Protein AF-A0A229RA03-F1 (afdb_monomer)

Nearest PDB structures (foldseek):
  6z0c-assembly1_A  TM=3.045E-01  e=6.676E-02  Escherichia coli
  6z0c-assembly4_D  TM=3.082E-01  e=1.260E-01  Escherichia coli
  3qwe-assembly1_A-2  TM=3.060E-01  e=5.120E+00  Homo sapiens
  4fzs-assembly1_A  TM=2.535E-01  e=4.606E+00  Homo sapiens

Radius of gyration: 25.17 Å; Cα contacts (8 Å, |Δi|>4): 183; chains: 1; bounding box: 58×36×86 Å

Sequence (215 aa):
MDSVIRHPLTILLISAIVTGLLVPSVTRRWQDHQKALDIKALLLRQLSEHITRVITFCWFRELGQKPDLNADDRAGFDWRYGEWTVMSQVLQAQLEIYFRRSPDVARHWSEYSQMLRDFYDLTWDKDGRDDLLSKLENRFKDNKLWTIEVRTWRGPSQIHIDRRCELQVSWPDFRNAEDAPRFMRTEFWRLKQAMEAPRFPLAQAILKAPIESLR

Mean predicted aligned error: 7.37 Å

Structure (mmCIF, N/CA/C/O backbone):
data_AF-A0A229RA03-F1
#
_entry.id   AF-A0A229RA03-F1
#
loop_
_atom_site.group_PDB
_atom_site.id
_atom_site.type_symbol
_atom_site.label_atom_id
_atom_site.label_alt_id
_atom_site.label_comp_id
_atom_site.label_asym_id
_atom_site.label_entity_id
_atom_site.label_seq_id
_atom_site.pdbx_PDB_ins_code
_atom_site.Cartn_x
_atom_site.Cartn_y
_atom_site.Cartn_z
_atom_site.occupancy
_atom_site.B_iso_or_equiv
_atom_site.auth_seq_id
_atom_site.auth_comp_id
_atom_site.auth_asym_id
_atom_site.auth_atom_id
_atom_site.pdbx_PDB_model_num
ATOM 1 N N . MET A 1 1 ? -33.941 8.718 54.073 1.00 51.94 1 MET A N 1
ATOM 2 C CA . MET A 1 1 ? -33.151 7.804 53.213 1.00 51.94 1 MET A CA 1
ATOM 3 C C . MET A 1 1 ? -31.637 7.972 53.412 1.00 51.94 1 MET A C 1
ATOM 5 O O . MET A 1 1 ? -30.882 7.157 52.899 1.00 51.94 1 MET A O 1
ATOM 9 N N . ASP A 1 2 ? -31.187 8.923 54.244 1.00 58.22 2 ASP A N 1
ATOM 10 C CA . ASP A 1 2 ? -29.758 9.238 54.430 1.00 58.22 2 ASP A CA 1
ATOM 11 C C . ASP A 1 2 ? -28.987 8.283 55.361 1.00 58.22 2 ASP A C 1
ATOM 13 O O . ASP A 1 2 ? -27.756 8.274 55.359 1.00 58.22 2 ASP A O 1
ATOM 17 N N . SER A 1 3 ? -29.676 7.449 56.149 1.00 64.06 3 SER A N 1
ATOM 18 C CA . SER A 1 3 ? -29.031 6.503 57.076 1.00 64.06 3 SER A CA 1
ATOM 19 C C . SER A 1 3 ? -28.482 5.248 56.390 1.00 64.06 3 SER A C 1
ATOM 21 O O . SER A 1 3 ? -27.507 4.669 56.863 1.00 64.06 3 SER A O 1
ATOM 23 N N . VAL A 1 4 ? -29.059 4.846 55.254 1.00 63.56 4 VAL A N 1
ATOM 24 C CA . VAL A 1 4 ? -28.688 3.609 54.540 1.00 63.56 4 VAL A CA 1
ATOM 25 C C . VAL A 1 4 ? -27.374 3.775 53.765 1.00 63.56 4 VAL A C 1
ATOM 27 O O . VAL A 1 4 ? -26.619 2.818 53.618 1.00 63.56 4 VAL A O 1
ATOM 30 N N . ILE A 1 5 ? -27.045 4.995 53.327 1.00 64.38 5 ILE A N 1
ATOM 31 C CA . ILE A 1 5 ? -25.823 5.299 52.556 1.00 64.38 5 ILE A CA 1
ATOM 32 C C . ILE A 1 5 ? -24.595 5.483 53.472 1.00 64.38 5 ILE A C 1
ATOM 34 O O . ILE A 1 5 ? -23.462 5.339 53.027 1.00 64.38 5 ILE A O 1
ATOM 38 N N . ARG A 1 6 ? -24.795 5.747 54.772 1.00 77.31 6 ARG A N 1
ATOM 39 C CA . ARG A 1 6 ? -23.701 5.917 55.750 1.00 77.31 6 ARG A CA 1
ATOM 40 C C . ARG A 1 6 ? -23.192 4.608 56.355 1.00 77.31 6 ARG A C 1
ATOM 42 O O . ARG A 1 6 ? -22.203 4.632 57.084 1.00 77.31 6 ARG A O 1
ATOM 49 N N . HIS A 1 7 ? -23.854 3.481 56.096 1.00 82.25 7 HIS A N 1
ATOM 50 C CA . HIS A 1 7 ? -23.421 2.203 56.649 1.00 82.25 7 HIS A CA 1
ATOM 51 C C . HIS A 1 7 ? -22.132 1.744 55.935 1.00 82.25 7 HIS A C 1
ATOM 53 O O . HIS A 1 7 ? -22.117 1.636 54.710 1.00 82.25 7 HIS A O 1
ATOM 59 N N . PRO A 1 8 ? -21.040 1.420 56.648 1.00 86.31 8 PRO A N 1
ATOM 60 C CA . PRO A 1 8 ? -19.767 1.052 56.013 1.00 86.31 8 PRO A CA 1
ATOM 61 C C . PRO A 1 8 ? -19.883 -0.157 55.064 1.00 86.31 8 PRO A C 1
ATOM 63 O O . PRO A 1 8 ? -19.180 -0.234 54.061 1.00 86.31 8 PRO A O 1
ATOM 66 N N . LEU A 1 9 ? -20.829 -1.063 55.333 1.00 87.62 9 LEU A N 1
ATOM 67 C CA . LEU A 1 9 ? -21.154 -2.208 54.477 1.00 87.62 9 LEU A CA 1
ATOM 68 C C . LEU A 1 9 ? -21.806 -1.817 53.143 1.00 87.62 9 LEU A C 1
ATOM 70 O O . LEU A 1 9 ? -21.499 -2.432 52.125 1.00 87.62 9 LEU A O 1
ATOM 74 N N . THR A 1 10 ? -22.683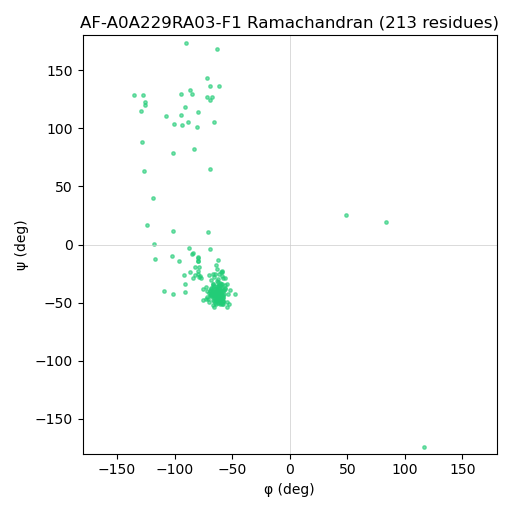 -0.808 53.117 1.00 85.06 10 THR A N 1
ATOM 75 C CA . THR A 1 10 ? -23.335 -0.379 51.869 1.00 85.06 10 THR A CA 1
ATOM 76 C C . THR A 1 10 ? -22.353 0.352 50.964 1.00 85.06 10 THR A C 1
ATOM 78 O O . THR A 1 10 ? -22.360 0.119 49.757 1.00 85.06 10 THR A O 1
ATOM 81 N N . ILE A 1 11 ? -21.439 1.140 51.538 1.00 87.69 11 ILE A N 1
ATOM 82 C CA . ILE A 1 11 ? -20.330 1.756 50.797 1.00 87.69 11 ILE A CA 1
ATOM 83 C C . ILE A 1 11 ? -19.426 0.676 50.193 1.00 87.69 11 ILE A C 1
ATOM 85 O O . ILE A 1 11 ? -19.158 0.718 48.996 1.00 87.69 11 ILE A O 1
ATOM 89 N N . LEU A 1 12 ? -19.018 -0.330 50.976 1.00 90.75 12 LEU A N 1
ATOM 90 C CA . LEU A 1 12 ? -18.202 -1.445 50.479 1.00 90.75 12 LEU A CA 1
ATOM 91 C C . LEU A 1 12 ? -18.883 -2.204 49.336 1.00 90.75 12 LEU A C 1
ATOM 93 O O . LEU A 1 12 ? -18.237 -2.497 48.332 1.00 90.75 12 LEU A O 1
ATOM 97 N N . LEU A 1 13 ? -20.182 -2.488 49.460 1.00 90.75 13 LEU A N 1
ATOM 98 C CA . LEU A 1 13 ? -20.941 -3.195 48.431 1.00 90.75 13 LEU A CA 1
ATOM 99 C C . LEU A 1 13 ? -21.040 -2.375 47.137 1.00 90.75 13 LEU A C 1
ATOM 101 O O . LEU A 1 13 ? -20.806 -2.907 46.053 1.00 90.75 13 LEU A O 1
ATOM 105 N N . ILE A 1 14 ? -21.327 -1.074 47.239 1.00 89.06 14 ILE A N 1
ATOM 106 C CA . ILE A 1 14 ? -21.384 -0.174 46.079 1.00 89.06 14 ILE A CA 1
ATOM 107 C C . ILE A 1 14 ? -20.001 -0.053 45.435 1.00 89.06 14 ILE A C 1
ATOM 109 O O . ILE A 1 14 ? -19.885 -0.196 44.220 1.00 89.06 14 ILE A O 1
ATOM 113 N N . SER A 1 15 ? -18.942 0.144 46.223 1.00 87.19 15 SER A N 1
ATOM 114 C CA . SER A 1 15 ? -17.569 0.194 45.717 1.00 87.19 15 SER A CA 1
ATOM 115 C C . SER A 1 15 ? -17.162 -1.116 45.044 1.00 87.19 15 SER A C 1
ATOM 117 O O . SER A 1 15 ? -16.543 -1.073 43.985 1.00 87.19 15 SER A O 1
ATOM 119 N N . ALA A 1 16 ? -17.542 -2.272 45.590 1.00 91.06 16 ALA A N 1
ATOM 120 C CA . ALA A 1 16 ? -17.283 -3.573 44.981 1.00 91.06 16 ALA A CA 1
ATOM 121 C C . ALA A 1 16 ? -18.026 -3.753 43.648 1.00 91.06 16 ALA A C 1
ATOM 123 O O . ALA A 1 16 ? -17.425 -4.221 42.685 1.00 91.06 16 ALA A O 1
ATOM 124 N N . ILE A 1 17 ? -19.293 -3.331 43.551 1.00 90.50 17 ILE A N 1
ATOM 125 C CA . ILE A 1 17 ? -20.071 -3.390 42.301 1.00 90.50 17 ILE A CA 1
ATOM 126 C C . ILE A 1 17 ? -19.490 -2.435 41.253 1.00 90.50 17 ILE A C 1
ATOM 128 O O . ILE A 1 17 ? -19.260 -2.833 40.111 1.00 90.50 17 ILE A O 1
ATOM 132 N N . VAL A 1 18 ? -19.207 -1.187 41.639 1.00 88.88 18 VAL A N 1
ATOM 133 C CA . VAL A 1 18 ? -18.619 -0.188 40.737 1.00 88.88 18 VAL A CA 1
ATOM 134 C C . VAL A 1 18 ? -17.255 -0.664 40.257 1.00 88.88 18 VAL A C 1
ATOM 136 O O . VAL A 1 18 ? -17.009 -0.667 39.060 1.00 88.88 18 VAL A O 1
ATOM 139 N N . THR A 1 19 ? -16.389 -1.138 41.149 1.00 90.75 19 THR A N 1
ATOM 140 C CA . THR A 1 19 ? -15.052 -1.620 40.776 1.00 90.75 19 THR A CA 1
ATOM 141 C C . THR A 1 19 ? -15.148 -2.888 39.925 1.00 90.75 19 THR A C 1
ATOM 143 O O . THR A 1 19 ? -14.494 -2.980 38.890 1.00 90.75 19 THR A O 1
ATOM 146 N N . GLY A 1 20 ? -16.019 -3.828 40.302 1.00 90.06 20 GLY A N 1
ATOM 147 C CA . GLY A 1 20 ? -16.228 -5.096 39.606 1.00 90.06 20 GLY A CA 1
ATOM 148 C C . GLY A 1 20 ? -16.799 -4.956 38.194 1.00 90.06 20 GLY A C 1
ATOM 149 O O . GLY A 1 20 ? -16.546 -5.821 37.364 1.00 90.06 20 GLY A O 1
ATOM 150 N N . LEU A 1 21 ? -17.520 -3.873 37.886 1.00 89.56 21 LEU A N 1
ATOM 151 C CA . LEU A 1 21 ? -18.062 -3.617 36.543 1.00 89.56 21 LEU A CA 1
ATOM 152 C C . LEU A 1 21 ? -17.239 -2.593 35.753 1.00 89.56 21 LEU A C 1
ATOM 154 O O . LEU A 1 21 ? -16.967 -2.787 34.565 1.00 89.56 21 LEU A O 1
ATOM 158 N N . LEU A 1 22 ? -16.813 -1.508 36.404 1.00 91.00 22 LEU A N 1
ATOM 159 C CA . LEU A 1 22 ? -16.102 -0.411 35.756 1.00 91.00 22 LEU A CA 1
ATOM 160 C C . LEU A 1 22 ? -14.689 -0.835 35.354 1.00 91.00 22 LEU A C 1
ATOM 162 O O . LEU A 1 22 ? -14.315 -0.622 34.200 1.00 91.00 22 LEU A O 1
ATOM 166 N N . VAL A 1 23 ? -13.935 -1.487 36.250 1.00 90.81 23 VAL A N 1
ATOM 167 C CA . VAL A 1 23 ? -12.544 -1.877 35.968 1.00 90.81 23 VAL A CA 1
ATOM 168 C C . VAL A 1 23 ? -12.471 -2.818 34.763 1.00 90.81 23 VAL A C 1
ATOM 170 O O . VAL A 1 23 ? -11.781 -2.458 33.810 1.00 90.81 23 VAL A O 1
ATOM 173 N N . PRO A 1 24 ? -13.233 -3.930 34.680 1.00 90.00 24 PRO A N 1
ATOM 174 C CA . PRO A 1 24 ? -13.173 -4.791 33.499 1.00 90.00 24 PRO A CA 1
ATOM 175 C C . PRO A 1 24 ? -13.563 -4.074 32.206 1.00 90.00 24 PRO A C 1
ATOM 177 O O . PRO A 1 24 ? -12.975 -4.344 31.162 1.00 90.00 24 PRO A O 1
ATOM 180 N N . SER A 1 25 ? -14.525 -3.145 32.252 1.00 89.25 25 SER A N 1
ATOM 181 C CA . SER A 1 25 ? -14.948 -2.403 31.060 1.00 89.25 25 SER A CA 1
ATOM 182 C C . SER A 1 25 ? -13.862 -1.455 30.536 1.00 89.25 25 SER A C 1
ATOM 184 O O . SER A 1 25 ? -13.634 -1.385 29.326 1.00 89.25 25 SER A O 1
ATOM 186 N N . VAL A 1 26 ? -13.157 -0.763 31.437 1.00 90.88 26 VAL A N 1
ATOM 187 C CA . VAL A 1 26 ? -12.057 0.147 31.092 1.00 90.88 26 VAL A CA 1
ATOM 188 C C . VAL A 1 26 ? -10.843 -0.652 30.631 1.00 90.88 26 VAL A C 1
ATOM 190 O O . VAL A 1 26 ? -10.270 -0.341 29.588 1.00 90.88 26 VAL A O 1
ATOM 193 N N . THR A 1 27 ? -10.496 -1.722 31.350 1.00 91.56 27 THR A N 1
ATOM 194 C CA . THR A 1 27 ? -9.369 -2.592 31.003 1.00 91.56 27 THR A CA 1
ATOM 195 C C . THR A 1 27 ? -9.563 -3.250 29.639 1.00 91.56 27 THR A C 1
ATOM 197 O O . THR A 1 27 ? -8.636 -3.215 28.837 1.00 91.56 27 THR A O 1
ATOM 200 N N . ARG A 1 28 ? -10.759 -3.774 29.324 1.00 90.25 28 ARG A N 1
ATOM 201 C CA . ARG A 1 28 ? -11.048 -4.361 28.000 1.00 90.25 28 ARG A CA 1
ATOM 202 C C . ARG A 1 28 ? -10.878 -3.341 26.878 1.00 90.25 28 ARG A C 1
ATOM 204 O O . ARG A 1 28 ? -10.125 -3.588 25.948 1.00 90.25 28 ARG A O 1
ATOM 211 N N . ARG A 1 29 ? -11.473 -2.148 27.011 1.00 89.31 29 ARG A N 1
ATOM 212 C CA . ARG A 1 29 ? -11.334 -1.079 26.002 1.00 89.31 29 ARG A CA 1
ATOM 213 C C . ARG A 1 29 ? -9.881 -0.673 25.773 1.00 89.31 29 ARG A C 1
ATOM 215 O O . ARG A 1 29 ? -9.496 -0.400 24.640 1.00 89.31 29 ARG A O 1
ATOM 222 N N . TRP A 1 30 ? -9.092 -0.608 26.842 1.00 91.88 30 TRP A N 1
ATOM 223 C CA . TRP A 1 30 ? -7.671 -0.295 26.746 1.00 91.88 30 TRP A CA 1
ATOM 224 C C . TRP A 1 30 ? -6.889 -1.413 26.040 1.00 91.88 30 TRP A C 1
ATOM 226 O O . TRP A 1 30 ? -6.112 -1.127 25.132 1.00 91.88 30 TRP A O 1
ATOM 236 N N . GLN A 1 31 ? -7.150 -2.677 26.386 1.00 92.25 31 GLN A N 1
ATOM 237 C CA . GLN A 1 31 ? -6.544 -3.841 25.729 1.00 92.25 31 GLN A CA 1
ATOM 238 C C . GLN A 1 31 ? -6.899 -3.910 24.237 1.00 92.25 31 GLN A C 1
ATOM 240 O O . GLN A 1 31 ? -6.014 -4.109 23.405 1.00 92.25 31 GLN A O 1
ATOM 245 N N . ASP A 1 32 ? -8.165 -3.682 23.884 1.00 93.19 32 ASP A N 1
ATOM 246 C CA . ASP A 1 32 ? -8.625 -3.661 22.492 1.00 93.19 32 ASP A CA 1
ATOM 247 C C . ASP A 1 32 ? -7.968 -2.519 21.712 1.00 93.19 32 ASP A C 1
ATOM 249 O O . ASP A 1 32 ? -7.555 -2.693 20.565 1.00 93.19 32 ASP A O 1
ATOM 253 N N . HIS A 1 33 ? -7.817 -1.347 22.337 1.00 92.06 33 HIS A N 1
ATOM 254 C CA . HIS A 1 33 ? -7.124 -0.220 21.724 1.00 92.06 33 HIS A CA 1
ATOM 255 C C . HIS A 1 33 ? -5.651 -0.536 21.446 1.00 92.06 33 HIS A C 1
ATOM 257 O O . HIS A 1 33 ? -5.185 -0.297 20.332 1.00 92.06 33 HIS A O 1
ATOM 263 N N . GLN A 1 34 ? -4.939 -1.118 22.416 1.00 94.75 34 GLN A N 1
ATOM 264 C CA . GLN A 1 34 ? -3.540 -1.506 22.242 1.00 94.75 34 GLN A CA 1
ATOM 265 C C . GLN A 1 34 ? -3.389 -2.539 21.122 1.00 94.75 34 GLN A C 1
ATOM 267 O O . GLN A 1 34 ? -2.598 -2.345 20.204 1.00 94.75 34 GLN A O 1
ATOM 272 N N . LYS A 1 35 ? -4.229 -3.580 21.122 1.00 95.81 35 LYS A N 1
ATOM 273 C CA . LYS A 1 35 ? -4.215 -4.609 20.077 1.00 95.81 35 LYS A CA 1
ATOM 274 C C . LYS A 1 35 ? -4.519 -4.032 18.692 1.00 95.81 35 LYS A C 1
ATOM 276 O O . LYS A 1 35 ? -3.929 -4.463 17.703 1.00 95.81 35 LYS A O 1
ATOM 281 N N . ALA A 1 36 ? -5.403 -3.037 18.601 1.00 94.44 36 ALA A N 1
ATOM 282 C CA . ALA A 1 36 ? -5.663 -2.337 17.347 1.00 94.44 36 ALA A CA 1
ATOM 283 C C . ALA A 1 36 ? -4.425 -1.571 16.852 1.00 94.44 36 ALA A C 1
ATOM 285 O O . ALA A 1 36 ? -4.120 -1.599 15.660 1.00 94.44 36 ALA A O 1
ATOM 286 N N . LEU A 1 37 ? -3.707 -0.887 17.747 1.00 95.81 37 LEU A N 1
ATOM 287 C CA . LEU A 1 37 ? -2.468 -0.190 17.396 1.00 95.81 37 LEU A CA 1
ATOM 288 C C . LEU A 1 37 ? -1.380 -1.168 16.944 1.00 95.81 37 LEU A C 1
ATOM 290 O O . LEU A 1 37 ? -0.736 -0.911 15.928 1.00 95.81 37 LEU A O 1
ATOM 294 N N . ASP A 1 38 ? -1.236 -2.303 17.626 1.00 97.06 38 ASP A N 1
ATOM 295 C CA . ASP A 1 38 ? -0.246 -3.327 17.284 1.00 97.06 38 ASP A CA 1
ATOM 296 C C . ASP A 1 38 ? -0.508 -3.919 15.888 1.00 97.06 38 ASP A C 1
ATOM 298 O O . ASP A 1 38 ? 0.413 -4.034 15.077 1.00 97.06 38 ASP A O 1
ATOM 302 N N . ILE A 1 39 ? -1.772 -4.219 15.556 1.00 97.12 39 ILE A N 1
ATOM 303 C CA . ILE A 1 39 ? -2.156 -4.690 14.214 1.00 97.12 39 ILE A CA 1
ATOM 304 C C . ILE A 1 39 ? -1.854 -3.619 13.159 1.00 97.12 39 ILE A C 1
ATOM 306 O O . ILE A 1 39 ? -1.279 -3.931 12.118 1.00 97.12 39 ILE A O 1
ATOM 310 N N . LYS A 1 40 ? -2.187 -2.346 13.412 1.00 97.38 40 LYS A N 1
ATOM 311 C CA . LYS A 1 40 ? -1.877 -1.254 12.472 1.00 97.38 40 LYS A CA 1
ATOM 312 C C . LYS A 1 40 ? -0.377 -1.104 12.252 1.00 97.38 40 LYS A C 1
ATOM 314 O O . LYS A 1 40 ? 0.052 -0.980 11.110 1.00 97.38 40 LYS A O 1
ATOM 319 N N . ALA A 1 41 ? 0.416 -1.134 13.320 1.00 98.00 41 ALA A N 1
ATOM 320 C CA . ALA A 1 41 ? 1.869 -1.055 13.234 1.00 98.00 41 ALA A CA 1
ATOM 321 C C . ALA A 1 41 ? 2.445 -2.231 12.431 1.00 98.00 41 ALA A C 1
ATOM 323 O O . ALA A 1 41 ? 3.302 -2.028 11.570 1.00 98.00 41 ALA A O 1
ATOM 324 N N . LEU A 1 42 ? 1.928 -3.445 12.652 1.00 97.56 42 LEU A N 1
ATOM 325 C CA . LEU A 1 42 ? 2.307 -4.631 11.889 1.00 97.56 42 LEU A CA 1
ATOM 326 C C . LEU A 1 42 ? 1.999 -4.472 10.394 1.00 97.56 42 LEU A C 1
ATOM 328 O O . LEU A 1 42 ? 2.893 -4.694 9.576 1.00 97.56 42 LEU A O 1
ATOM 332 N N . LEU A 1 43 ? 0.782 -4.046 10.045 1.00 97.88 43 LEU A N 1
ATOM 333 C CA . LEU A 1 43 ? 0.363 -3.840 8.655 1.00 97.88 43 LEU A CA 1
ATOM 334 C C . LEU A 1 43 ? 1.183 -2.742 7.971 1.00 97.88 43 LEU A C 1
ATOM 336 O O . LEU A 1 43 ? 1.599 -2.909 6.830 1.00 97.88 43 LEU A O 1
ATOM 340 N N . LEU A 1 44 ? 1.469 -1.636 8.664 1.00 97.94 44 LEU A N 1
ATOM 341 C CA . LEU A 1 44 ? 2.308 -0.555 8.134 1.00 97.94 44 LEU A CA 1
ATOM 342 C C . LEU A 1 44 ? 3.754 -1.000 7.902 1.00 97.94 44 LEU A C 1
ATOM 344 O O . LEU A 1 44 ? 4.372 -0.598 6.911 1.00 97.94 44 LEU A O 1
ATOM 348 N N . ARG A 1 45 ? 4.291 -1.832 8.801 1.00 97.75 45 ARG A N 1
ATOM 349 C CA . ARG A 1 45 ? 5.622 -2.424 8.652 1.00 97.75 45 ARG A CA 1
ATOM 350 C C . ARG A 1 45 ? 5.672 -3.335 7.431 1.00 97.75 45 ARG A C 1
ATOM 352 O O . ARG A 1 45 ? 6.538 -3.138 6.586 1.00 97.75 45 ARG A O 1
ATOM 359 N N . GLN A 1 46 ? 4.725 -4.266 7.317 1.00 96.81 46 GLN A N 1
ATOM 360 C CA . GLN A 1 46 ? 4.616 -5.170 6.169 1.00 96.81 46 GLN A CA 1
ATOM 361 C C . GLN A 1 46 ? 4.459 -4.386 4.869 1.00 96.81 46 GLN A C 1
ATOM 363 O O . GLN A 1 46 ? 5.220 -4.595 3.933 1.00 96.81 46 GLN A O 1
ATOM 368 N N . LEU A 1 47 ? 3.545 -3.415 4.831 1.00 97.00 47 LEU A N 1
ATOM 369 C CA . LEU A 1 47 ? 3.343 -2.538 3.681 1.00 97.00 47 LEU A CA 1
ATOM 370 C C . LEU A 1 47 ? 4.656 -1.875 3.240 1.00 97.00 47 LEU A C 1
ATOM 372 O O . LEU A 1 47 ? 5.037 -1.956 2.073 1.00 97.00 47 LEU A O 1
ATOM 376 N N . SER A 1 48 ? 5.366 -1.250 4.181 1.00 95.50 48 SER A N 1
ATOM 377 C CA . SER A 1 48 ? 6.633 -0.566 3.902 1.00 95.50 48 SER A CA 1
ATOM 378 C C . SER A 1 48 ? 7.707 -1.530 3.403 1.00 95.50 48 SER A C 1
ATOM 380 O O . SER A 1 48 ? 8.426 -1.208 2.457 1.00 95.50 48 SER A O 1
ATOM 382 N N . GLU A 1 49 ? 7.799 -2.714 4.005 1.00 94.62 49 GLU A N 1
ATOM 383 C CA . GLU A 1 49 ? 8.734 -3.765 3.608 1.00 94.62 49 GLU A CA 1
ATOM 384 C C . GLU A 1 49 ? 8.434 -4.277 2.194 1.00 94.62 49 GLU A C 1
ATOM 386 O O . GLU A 1 49 ? 9.336 -4.327 1.360 1.00 94.62 49 GLU A O 1
ATOM 391 N N . HIS A 1 50 ? 7.170 -4.576 1.878 1.00 93.81 50 HIS A N 1
ATOM 392 C CA . HIS A 1 50 ? 6.761 -5.075 0.563 1.00 93.81 50 HIS A CA 1
ATOM 393 C C . HIS A 1 50 ? 7.015 -4.066 -0.554 1.00 93.81 50 HIS A C 1
ATOM 395 O O . HIS A 1 50 ? 7.524 -4.448 -1.608 1.00 93.81 50 HIS A O 1
ATOM 401 N N . ILE A 1 51 ? 6.696 -2.790 -0.326 1.00 94.62 51 ILE A N 1
ATOM 402 C CA . ILE A 1 51 ? 6.933 -1.719 -1.303 1.00 94.62 51 ILE A CA 1
ATOM 403 C C . ILE A 1 51 ? 8.433 -1.517 -1.509 1.00 94.62 51 ILE A C 1
ATOM 405 O O . ILE A 1 51 ? 8.909 -1.500 -2.642 1.00 94.62 51 ILE A O 1
ATOM 409 N N . THR A 1 52 ? 9.192 -1.400 -0.417 1.00 92.62 52 THR A N 1
ATOM 410 C CA . THR A 1 52 ? 10.641 -1.178 -0.498 1.00 92.62 52 THR A CA 1
ATOM 411 C C . THR A 1 52 ? 11.310 -2.339 -1.219 1.00 92.62 52 THR A C 1
ATOM 413 O O . THR A 1 52 ? 12.104 -2.114 -2.122 1.00 92.62 52 THR A O 1
ATOM 416 N N . ARG A 1 53 ? 10.942 -3.581 -0.890 1.00 90.81 53 ARG A N 1
ATOM 417 C CA . ARG A 1 53 ? 11.526 -4.782 -1.488 1.00 90.81 53 ARG A CA 1
ATOM 418 C C . ARG A 1 53 ? 11.358 -4.810 -3.009 1.00 90.81 53 ARG A C 1
ATOM 420 O O . ARG A 1 53 ? 12.357 -4.963 -3.707 1.00 90.81 53 ARG A O 1
ATOM 427 N N . VAL A 1 54 ? 10.142 -4.613 -3.531 1.00 91.75 54 VAL A N 1
ATOM 428 C CA . VAL A 1 54 ? 9.912 -4.648 -4.989 1.00 91.75 54 VAL A CA 1
ATOM 429 C C . VAL A 1 54 ? 10.584 -3.479 -5.709 1.00 91.75 54 VAL A C 1
ATOM 431 O O . VAL A 1 54 ? 11.238 -3.682 -6.730 1.00 91.75 54 VAL A O 1
ATOM 434 N N . ILE A 1 55 ? 10.522 -2.271 -5.144 1.00 90.06 55 ILE A N 1
ATOM 435 C CA . ILE A 1 55 ? 11.147 -1.086 -5.743 1.00 90.06 55 ILE A CA 1
ATOM 436 C C . ILE A 1 55 ? 12.671 -1.213 -5.750 1.00 90.06 55 ILE A C 1
ATOM 438 O O . ILE A 1 55 ? 13.316 -0.887 -6.744 1.00 90.06 55 ILE A O 1
ATOM 442 N N . THR A 1 56 ? 13.261 -1.717 -4.667 1.00 86.88 56 THR A N 1
ATOM 443 C CA . THR A 1 56 ? 14.698 -1.979 -4.581 1.00 86.88 56 THR A CA 1
ATOM 444 C C . THR A 1 56 ? 15.136 -3.043 -5.587 1.00 86.88 56 THR A C 1
ATOM 446 O O . THR A 1 56 ? 16.213 -2.906 -6.162 1.00 86.88 56 THR A O 1
ATOM 449 N N . PHE A 1 57 ? 14.315 -4.061 -5.869 1.00 85.50 57 PHE A N 1
ATOM 450 C CA . PHE A 1 57 ? 14.617 -5.027 -6.933 1.00 85.50 57 PHE A CA 1
ATOM 451 C C . PHE A 1 57 ? 14.642 -4.381 -8.318 1.00 85.50 57 PHE A C 1
ATOM 453 O O . PHE A 1 57 ? 15.622 -4.558 -9.042 1.00 85.50 57 PHE A O 1
ATOM 460 N N . CYS A 1 58 ? 13.632 -3.571 -8.638 1.00 84.88 58 CYS A N 1
ATOM 461 C CA . CYS A 1 58 ? 13.578 -2.803 -9.885 1.00 84.88 58 CYS A CA 1
ATOM 462 C C . CYS A 1 58 ? 14.810 -1.886 -10.016 1.00 84.88 58 CYS A C 1
ATOM 464 O O . CYS A 1 58 ? 15.473 -1.837 -11.048 1.00 84.88 58 CYS A O 1
ATOM 466 N N . TRP A 1 59 ? 15.182 -1.221 -8.919 1.00 82.75 59 TRP A N 1
ATOM 467 C CA . TRP A 1 59 ? 16.347 -0.339 -8.843 1.00 82.75 59 TRP A CA 1
ATOM 468 C C . TRP A 1 59 ? 17.674 -1.054 -9.081 1.00 82.75 59 TRP A C 1
ATOM 470 O O . TRP A 1 59 ? 18.481 -0.602 -9.892 1.00 82.75 59 TRP A O 1
ATOM 480 N N . PHE A 1 60 ? 17.919 -2.171 -8.390 1.00 80.12 60 PHE A N 1
ATOM 481 C CA . PHE A 1 60 ? 19.151 -2.935 -8.575 1.00 80.12 60 PHE A CA 1
ATOM 482 C C . PHE A 1 60 ? 19.275 -3.491 -9.989 1.00 80.12 60 PHE A C 1
ATOM 484 O O . PHE A 1 60 ? 20.392 -3.597 -10.491 1.00 80.12 60 PHE A O 1
ATOM 491 N N . ARG A 1 61 ? 18.162 -3.822 -10.649 1.00 77.31 61 ARG A N 1
ATOM 492 C CA . ARG A 1 61 ? 18.196 -4.291 -12.032 1.00 77.31 61 ARG A CA 1
ATOM 493 C C . ARG A 1 61 ? 18.649 -3.199 -12.996 1.00 77.31 61 ARG A C 1
ATOM 495 O O . ARG A 1 61 ? 19.572 -3.439 -13.776 1.00 77.31 61 ARG A O 1
ATOM 502 N N . GLU A 1 62 ? 18.010 -2.035 -12.925 1.00 75.69 62 GLU A N 1
ATOM 503 C CA . GLU A 1 62 ? 18.245 -0.920 -13.850 1.00 75.69 62 GLU A CA 1
ATOM 504 C C . GLU A 1 62 ? 19.615 -0.267 -13.634 1.00 75.69 62 GLU A C 1
ATOM 506 O O . GLU A 1 62 ? 20.347 0.010 -14.585 1.00 75.69 62 GLU A O 1
ATOM 511 N N . LEU A 1 63 ? 20.020 -0.081 -12.374 1.00 68.75 63 LEU A N 1
ATOM 512 C CA . LEU A 1 63 ? 21.276 0.597 -12.037 1.00 68.75 63 LEU A CA 1
ATOM 513 C C . LEU A 1 63 ? 22.446 -0.344 -11.771 1.00 68.75 63 LEU A C 1
ATOM 515 O O . LEU A 1 63 ? 23.589 0.104 -11.776 1.00 68.75 63 LEU A O 1
ATOM 519 N N . GLY A 1 64 ? 22.197 -1.638 -11.575 1.00 64.06 64 GLY A N 1
ATOM 520 C CA . GLY A 1 64 ?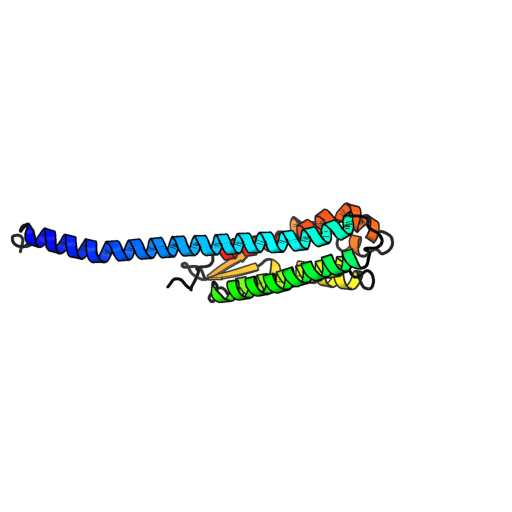 23.248 -2.635 -11.367 1.00 64.06 64 GLY A CA 1
ATOM 521 C C . GLY A 1 64 ? 24.092 -2.921 -12.608 1.00 64.06 64 GLY A C 1
ATOM 522 O O . GLY A 1 64 ? 25.039 -3.694 -12.510 1.00 64.06 64 GLY A O 1
ATOM 523 N N . GLN A 1 65 ? 23.758 -2.327 -13.763 1.00 62.12 65 GLN A N 1
ATOM 524 C CA . GLN A 1 65 ? 24.526 -2.3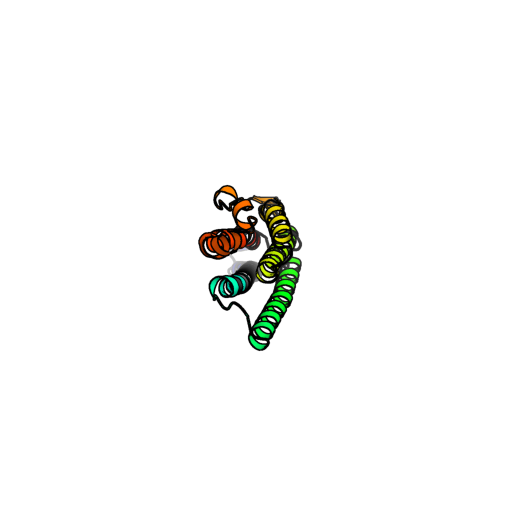79 -15.015 1.00 62.12 65 GLN A CA 1
ATOM 525 C C . GLN A 1 65 ? 24.967 -3.787 -15.445 1.00 62.12 65 GLN A C 1
ATOM 527 O O . GLN A 1 65 ? 25.938 -3.920 -16.180 1.00 62.12 65 GLN A O 1
ATOM 532 N N . LYS A 1 66 ? 24.263 -4.848 -15.032 1.00 63.22 66 LYS A N 1
ATOM 533 C CA . LYS A 1 66 ? 24.471 -6.192 -15.579 1.00 63.22 66 LYS A CA 1
ATOM 534 C C . LYS A 1 66 ? 23.712 -6.271 -16.908 1.00 63.22 66 LYS A C 1
ATOM 536 O O . LYS A 1 66 ? 22.483 -6.382 -16.866 1.00 63.22 66 LYS A O 1
ATOM 541 N N . PRO A 1 67 ? 24.377 -6.157 -18.077 1.00 56.69 67 PRO A N 1
ATOM 542 C CA . PRO A 1 67 ? 23.686 -6.144 -19.367 1.00 56.69 67 PRO A CA 1
ATOM 543 C C . PRO A 1 67 ? 22.875 -7.428 -19.567 1.00 56.69 67 PRO A C 1
ATOM 545 O O . PRO A 1 67 ? 21.713 -7.346 -19.966 1.00 56.69 67 PRO A O 1
ATOM 548 N N . ASP A 1 68 ? 23.420 -8.559 -19.111 1.00 67.19 68 ASP A N 1
ATOM 549 C CA . ASP A 1 68 ? 22.768 -9.860 -19.106 1.00 67.19 68 ASP A CA 1
ATOM 550 C C . ASP A 1 68 ? 22.861 -10.492 -17.718 1.00 67.19 68 ASP A C 1
ATOM 552 O O . ASP A 1 68 ? 23.941 -10.807 -17.217 1.00 67.19 68 ASP A O 1
ATOM 556 N N . LEU A 1 69 ? 21.706 -10.662 -17.074 1.00 69.00 69 LEU A N 1
ATOM 557 C CA . LEU A 1 69 ? 21.602 -11.563 -15.935 1.00 69.00 69 LEU A CA 1
ATOM 558 C C . LEU A 1 69 ? 21.788 -12.986 -16.461 1.00 69.00 69 LEU A C 1
ATOM 560 O O . LEU A 1 69 ? 21.078 -13.389 -17.393 1.00 69.00 69 LEU A O 1
ATOM 564 N N . ASN A 1 70 ? 22.721 -13.731 -15.866 1.00 80.69 70 ASN A N 1
ATOM 565 C CA . ASN A 1 70 ? 22.837 -15.162 -16.126 1.00 80.69 70 ASN A CA 1
ATOM 566 C C . ASN A 1 70 ? 21.554 -15.886 -15.663 1.00 80.69 70 ASN A C 1
ATOM 568 O O . ASN A 1 70 ? 20.692 -15.305 -14.997 1.00 80.69 70 ASN A O 1
ATOM 572 N N . ALA A 1 71 ? 21.399 -17.152 -16.053 1.00 81.56 71 ALA A N 1
ATOM 573 C CA . ALA A 1 71 ? 20.200 -17.925 -15.725 1.00 81.56 71 ALA A CA 1
ATOM 574 C C . ALA A 1 71 ? 19.937 -17.987 -14.207 1.00 81.56 71 ALA A C 1
ATOM 576 O O . ALA A 1 71 ? 18.789 -17.868 -13.784 1.00 81.56 71 ALA A O 1
ATOM 577 N N . ASP A 1 72 ? 20.995 -18.084 -13.399 1.00 84.25 72 ASP A N 1
ATOM 578 C CA . ASP A 1 72 ? 20.902 -18.159 -11.937 1.00 84.25 72 ASP A CA 1
ATOM 579 C C . ASP A 1 72 ? 20.422 -16.843 -11.310 1.00 84.25 72 ASP A C 1
ATOM 581 O O . ASP A 1 72 ? 19.547 -16.846 -10.443 1.00 84.25 72 ASP A O 1
ATOM 585 N N . ASP A 1 73 ? 20.946 -15.704 -11.774 1.00 80.81 73 ASP A N 1
ATOM 586 C CA . ASP A 1 73 ? 20.505 -14.379 -11.350 1.00 80.81 73 ASP A CA 1
ATOM 587 C C . ASP A 1 73 ? 19.012 -14.210 -11.679 1.00 80.81 73 ASP A C 1
ATOM 589 O O . ASP A 1 73 ? 18.238 -13.811 -10.809 1.00 80.81 73 ASP A O 1
ATOM 593 N N . ARG A 1 74 ? 18.586 -14.570 -12.903 1.00 78.25 74 ARG A N 1
ATOM 594 C CA . ARG A 1 74 ? 17.169 -14.512 -13.316 1.00 78.25 74 ARG A CA 1
ATOM 595 C C . ARG A 1 74 ? 16.284 -15.377 -12.424 1.00 78.25 74 ARG A C 1
ATOM 597 O O . ARG A 1 74 ? 15.331 -14.855 -11.857 1.00 78.25 74 ARG A O 1
ATOM 604 N N . ALA A 1 75 ? 16.645 -16.643 -12.215 1.00 85.25 75 ALA A N 1
ATOM 605 C CA . ALA A 1 75 ? 15.900 -17.543 -11.335 1.00 85.25 75 ALA A CA 1
ATOM 606 C C . ALA A 1 75 ? 15.784 -16.981 -9.906 1.00 85.25 75 ALA A C 1
ATOM 608 O O . ALA A 1 75 ? 14.725 -17.049 -9.280 1.00 85.25 75 ALA A O 1
ATOM 609 N N . GLY A 1 76 ? 16.854 -16.360 -9.399 1.00 85.81 76 GLY A N 1
ATOM 610 C CA . GLY A 1 76 ? 16.855 -15.697 -8.098 1.00 85.81 76 GLY A CA 1
ATOM 611 C C . GLY A 1 76 ? 15.987 -14.434 -8.033 1.00 85.81 76 GLY A C 1
ATOM 612 O O . GLY A 1 76 ? 15.477 -14.108 -6.957 1.00 85.81 76 GLY A O 1
ATOM 613 N N . PHE A 1 77 ? 15.824 -13.697 -9.133 1.00 83.38 77 PHE A N 1
ATOM 614 C CA . PHE A 1 77 ? 14.901 -12.559 -9.212 1.00 83.38 77 PHE A CA 1
ATOM 615 C C . PHE A 1 77 ? 13.449 -13.026 -9.314 1.00 83.38 77 PHE A C 1
ATOM 617 O O . PHE A 1 77 ? 12.622 -12.564 -8.526 1.00 83.38 77 PHE A O 1
ATOM 624 N N . ASP A 1 78 ? 13.164 -13.979 -10.199 1.00 85.38 78 ASP A N 1
ATOM 625 C CA . ASP A 1 78 ? 11.825 -14.536 -10.414 1.00 85.38 78 ASP A CA 1
ATOM 626 C C . ASP A 1 78 ? 11.282 -15.166 -9.127 1.00 85.38 78 ASP A C 1
ATOM 628 O O . ASP A 1 78 ? 10.142 -14.914 -8.734 1.00 85.38 78 ASP A O 1
ATOM 632 N N . TRP A 1 79 ? 12.125 -15.904 -8.394 1.00 90.12 79 TRP A N 1
ATOM 633 C CA . TRP A 1 79 ? 11.768 -16.454 -7.085 1.00 90.12 79 TRP A CA 1
ATOM 634 C C . TRP A 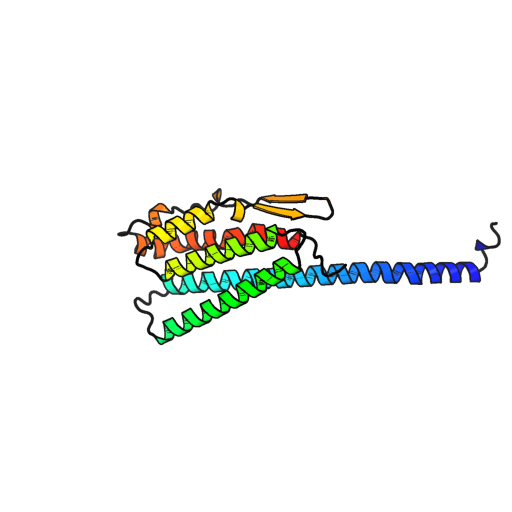1 79 ? 11.363 -15.361 -6.089 1.00 90.12 79 TRP A C 1
ATOM 636 O O . TRP A 1 79 ? 10.307 -15.439 -5.459 1.00 90.12 79 TRP A O 1
ATOM 646 N N . ARG A 1 80 ? 12.176 -14.305 -5.956 1.00 89.12 80 ARG A N 1
ATOM 647 C CA . ARG A 1 80 ? 11.904 -13.202 -5.018 1.00 89.12 80 ARG A CA 1
ATOM 648 C C . ARG A 1 80 ? 10.666 -12.399 -5.408 1.00 89.12 80 ARG A C 1
ATOM 650 O O . ARG A 1 80 ? 9.962 -11.913 -4.522 1.00 89.12 80 ARG A O 1
ATOM 657 N N . TYR A 1 81 ? 10.403 -12.253 -6.703 1.00 90.19 81 TYR A N 1
ATOM 658 C CA . TYR A 1 81 ? 9.172 -11.649 -7.200 1.00 90.19 81 TYR A CA 1
ATOM 659 C C . TYR A 1 81 ? 7.948 -12.537 -6.919 1.00 90.19 81 TYR A C 1
ATOM 661 O O . TYR A 1 81 ? 6.903 -12.039 -6.489 1.00 90.19 81 TYR A O 1
ATOM 669 N N . GLY A 1 82 ? 8.089 -13.857 -7.065 1.00 93.06 82 GLY A N 1
ATOM 670 C CA . GLY A 1 82 ? 7.086 -14.837 -6.650 1.00 93.06 82 GLY A CA 1
ATOM 671 C C . GLY A 1 82 ? 6.753 -14.726 -5.159 1.00 93.06 82 GLY A C 1
ATOM 672 O O . GLY A 1 82 ? 5.584 -14.591 -4.796 1.00 93.06 82 GLY A O 1
ATOM 673 N N . GLU A 1 83 ? 7.769 -14.673 -4.292 1.00 93.88 83 GLU A N 1
ATOM 674 C CA . GLU A 1 83 ? 7.586 -14.436 -2.852 1.00 93.88 83 GLU A CA 1
ATOM 675 C C . GLU A 1 83 ? 6.860 -13.116 -2.573 1.00 93.88 83 GLU A C 1
ATOM 677 O O . GLU A 1 83 ? 5.926 -13.076 -1.770 1.00 93.88 83 GLU A O 1
ATOM 682 N N . TRP A 1 84 ? 7.264 -12.030 -3.242 1.00 95.00 84 TRP A N 1
ATOM 683 C CA . TRP A 1 84 ? 6.599 -10.736 -3.104 1.00 95.00 84 TRP A CA 1
ATOM 684 C C . TRP A 1 84 ? 5.122 -10.813 -3.504 1.00 95.00 84 TRP A C 1
ATOM 686 O O . TRP A 1 84 ? 4.274 -10.286 -2.786 1.00 95.00 84 TRP A O 1
ATOM 696 N N . THR A 1 85 ? 4.802 -11.523 -4.588 1.00 95.19 85 THR A N 1
ATOM 697 C CA . THR A 1 85 ? 3.422 -11.708 -5.057 1.00 95.19 85 THR A CA 1
ATOM 698 C C . THR A 1 85 ? 2.576 -12.423 -4.007 1.00 95.19 85 THR A C 1
ATOM 700 O O . THR A 1 85 ? 1.493 -11.947 -3.667 1.00 95.19 85 THR A O 1
ATOM 703 N N . VAL A 1 86 ? 3.075 -13.526 -3.440 1.00 96.19 86 VAL A N 1
ATOM 704 C CA . VAL A 1 86 ? 2.366 -14.262 -2.379 1.00 96.19 86 VAL A CA 1
ATOM 705 C C . VAL A 1 86 ? 2.140 -13.364 -1.164 1.00 96.19 86 VAL A C 1
ATOM 707 O O . VAL A 1 86 ? 1.026 -13.283 -0.649 1.00 96.19 86 VAL A O 1
ATOM 710 N N . MET A 1 87 ? 3.167 -12.640 -0.722 1.00 94.88 87 MET A N 1
ATOM 711 C CA . MET A 1 87 ? 3.041 -11.753 0.434 1.00 94.88 87 MET A CA 1
ATOM 712 C C . MET A 1 87 ? 2.100 -10.567 0.182 1.00 94.88 87 MET A C 1
ATOM 714 O O . MET A 1 87 ? 1.354 -10.177 1.077 1.00 94.88 87 MET A O 1
ATOM 718 N N . SER A 1 88 ? 2.080 -10.024 -1.037 1.00 96.06 88 SER A N 1
ATOM 719 C CA . SER A 1 88 ? 1.144 -8.968 -1.429 1.00 96.06 88 SER A CA 1
ATOM 720 C C . SER A 1 88 ? -0.312 -9.433 -1.311 1.00 96.06 88 SER A C 1
ATOM 722 O O . SER A 1 88 ? -1.146 -8.686 -0.793 1.00 96.06 88 SER A O 1
ATOM 724 N N . GLN A 1 89 ? -0.602 -10.685 -1.688 1.00 97.19 89 GLN A N 1
ATOM 725 C CA . GLN A 1 89 ? -1.925 -11.300 -1.516 1.00 97.19 89 GLN A CA 1
ATOM 726 C C . GLN A 1 89 ? -2.271 -11.554 -0.043 1.00 97.19 89 GLN A C 1
ATOM 728 O O . GLN A 1 89 ? -3.409 -11.342 0.372 1.00 97.19 89 GLN A O 1
ATOM 733 N N . VAL A 1 90 ? -1.294 -11.953 0.778 1.00 97.56 90 VAL A N 1
ATOM 734 C CA . VAL A 1 90 ? -1.498 -12.077 2.232 1.00 97.56 90 VAL A CA 1
ATOM 735 C C . VAL A 1 90 ? -1.857 -10.722 2.843 1.00 97.56 90 VAL A C 1
ATOM 737 O O . VAL A 1 90 ? -2.817 -10.639 3.610 1.00 97.56 90 VAL A O 1
ATOM 740 N N . LEU A 1 91 ? -1.138 -9.653 2.482 1.00 97.69 91 LEU A N 1
ATOM 741 C CA . LEU A 1 91 ? -1.455 -8.304 2.951 1.00 97.69 91 LEU A CA 1
ATOM 742 C C . LEU A 1 91 ? -2.841 -7.857 2.465 1.00 97.69 91 LEU A C 1
ATOM 744 O O . LEU A 1 91 ? -3.608 -7.321 3.260 1.00 97.69 91 LEU A O 1
ATOM 748 N N . GLN A 1 92 ? -3.201 -8.135 1.207 1.00 97.88 92 GLN A N 1
ATOM 749 C CA . GLN A 1 92 ? -4.541 -7.867 0.669 1.00 97.88 92 GLN A CA 1
ATOM 750 C C . GLN A 1 92 ? -5.629 -8.513 1.534 1.00 97.88 92 GLN A C 1
ATOM 752 O O . GLN A 1 92 ? -6.509 -7.813 2.034 1.00 97.88 92 GLN A O 1
ATOM 757 N N . ALA A 1 93 ? -5.526 -9.819 1.788 1.00 97.75 93 ALA A N 1
ATOM 758 C CA . ALA A 1 93 ? -6.493 -10.540 2.609 1.00 97.75 93 ALA A CA 1
ATOM 759 C C . ALA A 1 93 ? -6.571 -9.976 4.040 1.00 97.75 93 ALA A C 1
ATOM 761 O O . ALA A 1 93 ? -7.655 -9.832 4.605 1.00 97.75 93 ALA A O 1
ATOM 762 N N . GLN A 1 94 ? -5.435 -9.605 4.636 1.00 97.56 94 GLN A N 1
ATOM 763 C CA . GLN A 1 94 ? -5.419 -8.981 5.960 1.00 97.56 94 GLN A CA 1
ATOM 764 C C . GLN A 1 94 ? -6.122 -7.620 5.969 1.00 97.56 94 GLN A C 1
ATOM 766 O O . GLN A 1 94 ? -6.886 -7.341 6.894 1.00 97.56 94 GLN A O 1
ATOM 771 N N . LEU A 1 95 ? -5.908 -6.782 4.950 1.00 97.56 95 LEU A N 1
ATOM 772 C CA . LEU A 1 95 ? -6.594 -5.496 4.830 1.00 97.56 95 LEU A CA 1
ATOM 773 C C . LEU A 1 95 ? -8.111 -5.685 4.684 1.00 97.56 95 LEU A C 1
ATOM 775 O O . LEU A 1 95 ? -8.870 -4.978 5.345 1.00 97.56 95 LEU A O 1
ATOM 779 N N . GLU A 1 96 ? -8.558 -6.667 3.901 1.00 96.81 96 GLU A N 1
ATOM 780 C CA . GLU A 1 96 ? -9.983 -7.003 3.747 1.00 96.81 96 GLU A CA 1
ATOM 781 C C . GLU A 1 96 ? -10.621 -7.477 5.060 1.00 96.81 96 GLU A C 1
ATOM 783 O O . GLU A 1 96 ? -11.751 -7.102 5.388 1.00 96.81 96 GLU A O 1
ATOM 788 N N . ILE A 1 97 ? -9.890 -8.277 5.841 1.00 95.94 97 ILE A N 1
ATOM 789 C CA . ILE A 1 97 ? -10.358 -8.787 7.133 1.00 95.94 97 ILE A CA 1
ATOM 790 C C . ILE A 1 97 ? -10.436 -7.661 8.169 1.00 95.94 97 ILE A C 1
ATOM 792 O O . ILE A 1 97 ? -11.458 -7.518 8.845 1.00 95.94 97 ILE A O 1
ATOM 796 N N . TYR A 1 98 ? -9.371 -6.868 8.315 1.00 96.31 98 TYR A N 1
ATOM 797 C CA . TYR A 1 98 ? -9.277 -5.872 9.383 1.00 96.31 98 TYR A CA 1
ATOM 798 C C . TYR A 1 98 ? -10.063 -4.586 9.096 1.00 96.31 98 TYR A C 1
ATOM 800 O O . TYR A 1 98 ? -10.525 -3.952 10.049 1.00 96.31 98 TYR A O 1
ATOM 808 N N . PHE A 1 99 ? -10.261 -4.225 7.821 1.00 95.38 99 PHE A N 1
ATOM 809 C CA . PHE A 1 99 ? -10.896 -2.970 7.391 1.00 95.38 99 PHE A CA 1
ATOM 810 C C . PHE A 1 99 ? -12.188 -3.171 6.584 1.00 95.38 99 PHE A C 1
ATOM 812 O O . PHE A 1 99 ? -12.467 -2.430 5.643 1.00 95.38 99 PHE A O 1
ATOM 819 N N . ARG A 1 100 ? -13.035 -4.127 6.972 1.00 93.94 100 ARG A N 1
ATOM 820 C CA . ARG A 1 100 ? -14.279 -4.474 6.257 1.00 93.94 100 ARG A CA 1
ATOM 821 C C . ARG A 1 100 ? -15.246 -3.293 6.015 1.00 93.94 100 ARG A C 1
ATOM 823 O O . ARG A 1 100 ? -15.906 -3.241 4.982 1.00 93.94 100 ARG A O 1
ATOM 830 N N . ARG A 1 101 ? -15.333 -2.315 6.921 1.00 91.81 101 ARG A N 1
ATOM 831 C CA . ARG A 1 101 ? -16.140 -1.075 6.814 1.00 91.81 101 ARG A CA 1
ATOM 832 C C . ARG A 1 101 ? -15.446 0.037 6.040 1.00 91.81 101 ARG A C 1
ATOM 834 O O . ARG A 1 101 ? -16.063 1.078 5.822 1.00 91.81 101 ARG A O 1
ATOM 841 N N . SER A 1 102 ? -14.181 -0.153 5.684 1.00 94.69 102 SER A N 1
ATOM 842 C CA . SER A 1 102 ? -13.399 0.740 4.828 1.00 94.69 102 SER A CA 1
ATOM 843 C C . SER A 1 102 ? -12.800 -0.083 3.675 1.00 94.69 102 SER A C 1
ATOM 845 O O . SER A 1 102 ? -11.577 -0.204 3.593 1.00 94.69 102 SER A O 1
ATOM 847 N N . PRO A 1 103 ? -13.643 -0.675 2.798 1.00 95.19 103 PRO A N 1
ATOM 848 C CA . PRO A 1 103 ? -13.198 -1.580 1.726 1.00 95.19 103 PRO A CA 1
ATOM 849 C C . PRO A 1 103 ? -12.206 -0.914 0.764 1.00 95.19 103 PRO A C 1
ATOM 851 O O . PRO A 1 103 ? -11.367 -1.570 0.152 1.00 95.19 103 PRO A O 1
ATOM 854 N N . ASP A 1 104 ? -12.258 0.411 0.695 1.00 95.75 104 ASP A N 1
ATOM 855 C CA . ASP A 1 104 ? -11.340 1.257 -0.047 1.00 95.75 104 ASP A CA 1
ATOM 856 C C . ASP A 1 104 ? -9.872 1.111 0.368 1.00 95.75 104 ASP A C 1
ATOM 858 O O . ASP A 1 104 ? -8.998 1.294 -0.473 1.00 95.75 104 ASP A O 1
ATOM 862 N N . VAL A 1 105 ? -9.579 0.725 1.617 1.00 96.31 105 VAL A N 1
ATOM 863 C CA . VAL A 1 105 ? -8.203 0.446 2.067 1.00 96.31 105 VAL A CA 1
ATOM 864 C C . VAL A 1 105 ? -7.622 -0.746 1.304 1.00 96.31 105 VAL A C 1
ATOM 866 O O . VAL A 1 105 ? -6.519 -0.668 0.767 1.00 96.31 105 VAL A O 1
ATOM 869 N N . ALA A 1 106 ? -8.377 -1.841 1.230 1.00 97.06 106 ALA A N 1
ATOM 870 C CA . ALA A 1 106 ? -7.966 -3.043 0.516 1.00 97.06 106 ALA A CA 1
ATOM 871 C C . ALA A 1 106 ? -7.995 -2.832 -1.005 1.00 97.06 106 ALA A C 1
ATOM 873 O O . ALA A 1 106 ? -7.080 -3.244 -1.711 1.00 97.06 106 ALA A O 1
ATOM 874 N N . ARG A 1 107 ? -9.010 -2.127 -1.521 1.00 96.69 107 ARG A N 1
ATOM 875 C CA . ARG A 1 107 ? -9.088 -1.749 -2.940 1.00 96.69 107 ARG A CA 1
ATOM 876 C C . ARG A 1 107 ? -7.874 -0.924 -3.370 1.00 96.69 107 ARG A C 1
ATOM 878 O O . ARG A 1 107 ? -7.300 -1.193 -4.419 1.00 96.69 107 ARG A O 1
ATOM 885 N N . HIS A 1 108 ? -7.468 0.056 -2.562 1.00 96.38 108 HIS A N 1
ATOM 886 C CA . HIS A 1 108 ? -6.289 0.879 -2.835 1.00 96.38 108 HIS A CA 1
ATOM 887 C C . HIS A 1 108 ? -5.011 0.041 -2.896 1.00 96.38 108 HIS A C 1
ATOM 889 O O . HIS A 1 108 ? -4.249 0.181 -3.850 1.00 96.38 108 HIS A O 1
ATOM 895 N N . TRP A 1 109 ? -4.801 -0.875 -1.942 1.00 97.69 109 TRP A N 1
ATOM 896 C CA . TRP A 1 109 ? -3.651 -1.784 -1.985 1.00 97.69 109 TRP A CA 1
ATOM 897 C C . 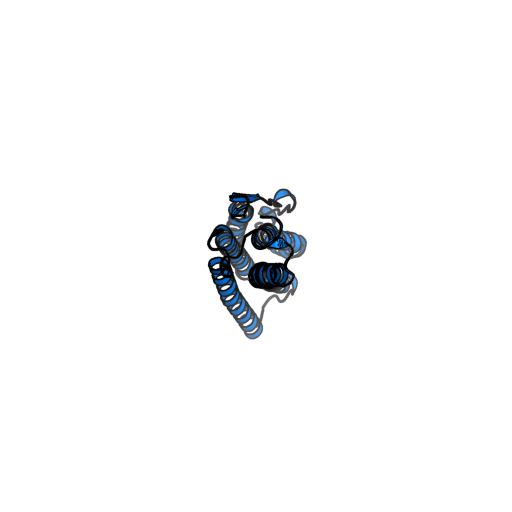TRP A 1 109 ? -3.651 -2.669 -3.235 1.00 97.69 109 TRP A C 1
ATOM 899 O O . TRP A 1 109 ? -2.602 -2.841 -3.852 1.00 97.69 109 TRP A O 1
ATOM 909 N N . SER A 1 110 ? -4.809 -3.175 -3.660 1.00 96.88 110 SER A N 1
ATOM 910 C CA . SER A 1 110 ? -4.923 -3.948 -4.899 1.00 96.88 110 SER A CA 1
ATOM 911 C C . SER A 1 110 ? -4.482 -3.135 -6.124 1.00 96.88 110 SER A C 1
ATOM 913 O O . SER A 1 110 ? -3.600 -3.573 -6.862 1.00 96.88 110 SER A O 1
ATOM 915 N N . GLU A 1 111 ? -4.992 -1.911 -6.293 1.00 95.94 111 GLU A N 1
ATOM 916 C CA . GLU A 1 111 ? -4.582 -1.029 -7.398 1.00 95.94 111 GLU A CA 1
ATOM 917 C C . GLU A 1 111 ? -3.094 -0.662 -7.317 1.00 95.94 111 GLU A C 1
ATOM 919 O O . GLU A 1 111 ? -2.380 -0.645 -8.323 1.00 95.94 111 GLU A O 1
ATOM 924 N N . TYR A 1 112 ? -2.600 -0.402 -6.105 1.00 96.50 112 TYR A N 1
ATOM 925 C CA . TYR A 1 112 ? -1.210 -0.038 -5.887 1.00 96.50 112 TYR A CA 1
ATOM 926 C C . TYR A 1 112 ? -0.258 -1.210 -6.167 1.00 96.50 112 TYR A C 1
ATOM 928 O O . TYR A 1 112 ? 0.744 -1.047 -6.860 1.00 96.50 112 TYR A O 1
ATOM 936 N N . SER A 1 113 ? -0.579 -2.413 -5.693 1.00 96.69 113 SER A N 1
ATOM 937 C CA . SER A 1 113 ? 0.206 -3.619 -5.970 1.00 96.69 113 SER A CA 1
ATOM 938 C C . SER A 1 113 ? 0.242 -3.944 -7.464 1.00 96.69 113 SER A C 1
ATOM 940 O O . SER A 1 113 ? 1.294 -4.332 -7.970 1.00 96.69 113 SER A O 1
ATOM 942 N N . GLN A 1 114 ? -0.847 -3.693 -8.198 1.00 95.31 114 GLN A N 1
ATOM 943 C CA . GLN A 1 114 ? -0.847 -3.816 -9.652 1.00 95.31 114 GLN A CA 1
ATOM 944 C C . GLN A 1 114 ? 0.060 -2.769 -10.315 1.00 95.31 114 GLN A C 1
ATOM 946 O O . GLN A 1 114 ? 0.797 -3.117 -11.229 1.00 95.31 114 GLN A O 1
ATOM 951 N N . MET A 1 115 ? 0.085 -1.521 -9.834 1.00 94.81 115 MET A N 1
ATOM 952 C CA . MET A 1 115 ? 1.046 -0.519 -10.319 1.00 94.81 115 MET A CA 1
ATOM 953 C C . MET A 1 115 ? 2.501 -0.946 -10.057 1.00 94.81 115 MET A C 1
ATOM 955 O O . MET A 1 115 ? 3.356 -0.779 -10.921 1.00 94.81 115 MET A O 1
ATOM 959 N N . LEU A 1 116 ? 2.794 -1.531 -8.890 1.00 94.94 116 LEU A N 1
ATOM 960 C CA . LEU A 1 116 ? 4.130 -2.053 -8.572 1.00 94.94 116 LEU A CA 1
ATOM 961 C C . LEU A 1 116 ? 4.510 -3.259 -9.442 1.00 94.94 116 LEU A C 1
ATOM 963 O O . LEU A 1 116 ? 5.679 -3.404 -9.790 1.00 94.94 116 LEU A O 1
ATOM 967 N N . ARG A 1 117 ? 3.536 -4.098 -9.816 1.00 93.62 117 ARG A N 1
ATOM 968 C CA . ARG A 1 117 ? 3.725 -5.167 -10.803 1.00 93.62 117 ARG A CA 1
ATOM 969 C C . ARG A 1 117 ? 4.036 -4.592 -12.181 1.00 93.62 117 ARG A C 1
ATOM 971 O O . ARG A 1 117 ? 5.046 -4.976 -12.746 1.00 93.62 117 ARG A O 1
ATOM 978 N N . ASP A 1 118 ? 3.244 -3.639 -12.667 1.00 92.25 118 ASP A N 1
ATOM 979 C CA . ASP A 1 118 ? 3.487 -3.002 -13.967 1.00 92.25 118 ASP A CA 1
ATOM 980 C C . ASP A 1 118 ? 4.874 -2.318 -13.993 1.00 92.25 118 ASP A C 1
ATOM 982 O O . ASP A 1 118 ? 5.563 -2.320 -15.010 1.00 92.25 118 ASP A O 1
ATOM 986 N N . PHE A 1 119 ? 5.316 -1.767 -12.855 1.00 90.81 119 PHE A N 1
ATOM 987 C CA . PHE A 1 119 ? 6.653 -1.193 -12.694 1.00 90.81 119 PHE A CA 1
ATOM 988 C C . PHE A 1 119 ? 7.759 -2.250 -12.711 1.00 90.81 119 PHE A C 1
ATOM 990 O O . PHE A 1 119 ? 8.805 -2.025 -13.314 1.00 90.81 119 PHE A O 1
ATOM 997 N N . TYR A 1 120 ? 7.534 -3.404 -12.085 1.00 89.38 120 TYR A N 1
ATOM 998 C CA . TYR A 1 120 ? 8.446 -4.539 -12.182 1.00 89.38 120 TYR A CA 1
ATOM 999 C C . TYR A 1 120 ? 8.551 -5.043 -13.626 1.00 89.38 120 TYR A C 1
ATOM 1001 O O . TYR A 1 120 ? 9.661 -5.181 -14.139 1.00 89.38 120 TYR A O 1
ATOM 1009 N N . ASP A 1 121 ? 7.417 -5.218 -14.307 1.00 87.44 121 ASP A N 1
ATOM 1010 C CA . ASP A 1 121 ? 7.364 -5.679 -15.696 1.00 87.44 121 ASP A CA 1
ATOM 1011 C C . ASP A 1 121 ? 8.102 -4.707 -16.629 1.00 87.44 121 ASP A C 1
ATOM 1013 O O . ASP A 1 121 ? 8.872 -5.142 -17.480 1.00 87.44 121 ASP A O 1
ATOM 1017 N N . LEU A 1 122 ? 7.977 -3.390 -16.403 1.00 85.31 122 LEU A N 1
ATOM 1018 C CA . LEU A 1 122 ? 8.732 -2.359 -17.131 1.00 85.31 122 LEU A CA 1
ATOM 1019 C C . LEU A 1 122 ? 10.257 -2.555 -17.043 1.00 85.31 122 LEU A C 1
ATOM 1021 O O . LEU A 1 122 ? 10.972 -2.246 -17.996 1.00 85.31 122 LEU A O 1
ATOM 1025 N N . THR A 1 123 ? 10.762 -3.046 -15.907 1.00 79.19 123 THR A N 1
ATOM 1026 C CA . THR A 1 123 ? 12.203 -3.313 -15.731 1.00 79.19 123 THR A CA 1
ATOM 1027 C C . THR A 1 123 ? 12.671 -4.627 -16.355 1.00 79.19 123 THR A C 1
ATOM 1029 O O . THR A 1 123 ? 13.876 -4.885 -16.438 1.00 79.19 123 THR A O 1
ATOM 1032 N N . TRP A 1 124 ? 11.740 -5.479 -16.790 1.00 74.88 124 TRP A N 1
ATOM 1033 C CA . TRP A 1 124 ? 12.044 -6.795 -17.348 1.00 74.88 124 TRP A CA 1
ATOM 1034 C C . TRP A 1 124 ? 11.804 -6.871 -18.851 1.00 74.88 124 TRP A C 1
ATOM 1036 O O . TRP A 1 124 ? 12.622 -7.450 -19.570 1.00 74.88 124 TRP A O 1
ATOM 1046 N N . ASP A 1 125 ? 10.721 -6.258 -19.321 1.00 74.56 125 ASP A N 1
ATOM 1047 C CA . ASP A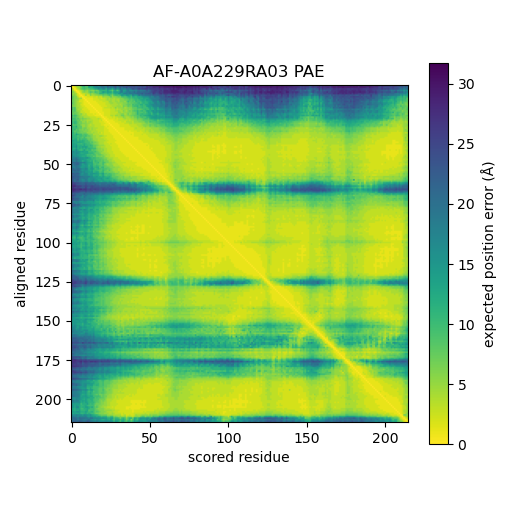 1 125 ? 10.325 -6.284 -20.717 1.00 74.56 125 ASP A CA 1
ATOM 1048 C C . ASP A 1 125 ? 10.856 -5.058 -21.465 1.00 74.56 125 ASP A C 1
ATOM 1050 O O . ASP A 1 125 ? 10.475 -3.908 -21.222 1.00 74.56 125 ASP A O 1
ATOM 1054 N N . LYS A 1 126 ? 11.800 -5.309 -22.374 1.00 67.38 126 LYS A N 1
ATOM 1055 C CA . LYS A 1 126 ? 12.326 -4.272 -23.267 1.00 67.38 126 LYS A CA 1
ATOM 1056 C C . LYS A 1 126 ? 11.411 -4.077 -24.476 1.00 67.38 126 LYS A C 1
ATOM 1058 O O . LYS A 1 126 ? 11.389 -2.972 -25.020 1.00 67.38 126 LYS A O 1
ATOM 1063 N N . ASP A 1 127 ? 10.658 -5.106 -24.858 1.00 65.44 127 ASP A N 1
ATOM 1064 C CA . ASP A 1 127 ? 9.777 -5.100 -26.016 1.00 65.44 127 ASP A CA 1
ATOM 1065 C C . ASP A 1 127 ? 8.384 -4.639 -25.553 1.00 65.44 127 ASP A C 1
ATOM 1067 O O . ASP A 1 127 ? 7.766 -5.226 -24.679 1.00 65.44 127 ASP A O 1
ATOM 1071 N N . GLY A 1 128 ? 7.879 -3.516 -26.069 1.00 76.31 128 GLY A N 1
ATOM 1072 C CA . GLY A 1 128 ? 6.608 -2.947 -25.578 1.00 76.31 128 GLY A CA 1
ATOM 1073 C C . GLY A 1 128 ? 6.733 -2.076 -24.319 1.00 76.31 128 GLY A C 1
ATOM 1074 O O . GLY A 1 128 ? 5.735 -1.781 -23.655 1.00 76.31 128 GLY A O 1
ATOM 1075 N N . ARG A 1 129 ? 7.943 -1.584 -24.018 1.00 81.50 129 ARG A N 1
ATOM 1076 C CA . ARG A 1 129 ? 8.201 -0.592 -22.960 1.00 81.50 129 ARG A CA 1
ATOM 1077 C C . ARG A 1 129 ? 7.234 0.597 -22.998 1.00 81.50 129 ARG A C 1
ATOM 1079 O O . ARG A 1 129 ? 6.755 1.022 -21.950 1.00 81.50 129 ARG A O 1
ATOM 1086 N N . ASP A 1 130 ? 6.932 1.125 -24.180 1.00 84.94 130 ASP A N 1
ATOM 1087 C CA . ASP A 1 130 ? 6.054 2.293 -24.331 1.00 84.94 130 ASP A CA 1
ATOM 1088 C C . ASP A 1 130 ? 4.613 2.006 -23.901 1.00 84.94 130 ASP A C 1
ATOM 1090 O O . ASP A 1 130 ? 3.966 2.861 -23.284 1.00 84.94 130 ASP A O 1
ATOM 1094 N N . ASP A 1 131 ? 4.129 0.787 -24.147 1.00 88.19 131 ASP A N 1
ATOM 1095 C CA . ASP A 1 131 ? 2.814 0.336 -23.694 1.00 88.19 131 ASP A CA 1
ATOM 1096 C C . ASP A 1 131 ? 2.787 0.197 -22.171 1.00 88.19 131 ASP A C 1
ATOM 1098 O O . ASP A 1 131 ? 1.832 0.633 -21.523 1.00 88.19 131 ASP A O 1
ATOM 1102 N N . LEU A 1 132 ? 3.848 -0.358 -21.576 1.00 87.94 132 LEU A N 1
ATOM 1103 C CA . LEU A 1 132 ? 3.991 -0.464 -20.120 1.00 87.94 132 LEU A CA 1
ATOM 1104 C C . LEU A 1 132 ? 4.085 0.915 -19.457 1.00 87.94 132 LEU A C 1
ATOM 1106 O O . LEU A 1 132 ? 3.387 1.169 -18.476 1.00 87.94 132 LEU A O 1
ATOM 1110 N N . LEU A 1 133 ? 4.857 1.843 -20.027 1.00 89.06 133 LEU A N 1
ATOM 1111 C CA . LEU A 1 133 ? 4.919 3.234 -19.569 1.00 89.06 133 LEU A CA 1
ATOM 1112 C C . LEU A 1 133 ? 3.567 3.934 -19.689 1.00 89.06 133 LEU A C 1
ATOM 1114 O O . LEU A 1 133 ? 3.195 4.703 -18.809 1.00 89.06 133 LEU A O 1
ATOM 1118 N N . SER A 1 134 ? 2.811 3.672 -20.754 1.00 90.62 134 SER A N 1
ATOM 1119 C CA . SER A 1 134 ? 1.454 4.204 -20.925 1.00 90.62 134 SER A CA 1
ATOM 1120 C C . SER A 1 134 ? 0.481 3.647 -19.891 1.00 90.62 134 SER A C 1
ATOM 1122 O O . SER A 1 134 ? -0.287 4.407 -19.300 1.00 90.62 134 SER A O 1
ATOM 1124 N N . LYS A 1 135 ? 0.543 2.343 -19.603 1.00 91.62 135 LYS A N 1
ATOM 1125 C CA . LYS A 1 135 ? -0.243 1.719 -18.528 1.00 91.62 135 LYS A CA 1
ATOM 1126 C C . LYS A 1 135 ? 0.108 2.313 -17.164 1.00 91.62 135 LYS A C 1
ATOM 1128 O O . LYS A 1 135 ? -0.799 2.700 -16.427 1.00 91.62 135 LYS A O 1
ATOM 1133 N N . LEU A 1 136 ? 1.399 2.448 -16.859 1.00 92.00 136 LEU A N 1
ATOM 1134 C CA . LEU A 1 136 ? 1.886 3.045 -15.616 1.00 92.00 136 LEU A CA 1
ATOM 1135 C C . LEU A 1 136 ? 1.472 4.506 -15.471 1.00 92.00 136 LEU A C 1
ATOM 1137 O O . LEU A 1 136 ? 0.963 4.881 -14.418 1.00 92.00 136 LEU A O 1
ATOM 1141 N N . GLU A 1 137 ? 1.627 5.315 -16.521 1.00 92.88 137 GLU A N 1
ATOM 1142 C CA . GLU A 1 137 ? 1.194 6.713 -16.522 1.00 92.88 137 GLU A CA 1
ATOM 1143 C C . GLU A 1 137 ? -0.313 6.815 -16.256 1.00 92.88 137 GLU A C 1
ATOM 1145 O O . GLU A 1 137 ? -0.744 7.604 -15.412 1.00 92.88 137 GLU A O 1
ATOM 1150 N N . ASN A 1 138 ? -1.119 5.996 -16.936 1.00 92.94 138 ASN A N 1
ATOM 1151 C CA . ASN A 1 138 ? -2.569 5.991 -16.766 1.00 92.94 138 ASN A CA 1
ATOM 1152 C C . ASN A 1 138 ? -2.975 5.593 -15.343 1.00 92.94 138 ASN A C 1
ATOM 1154 O O . ASN A 1 1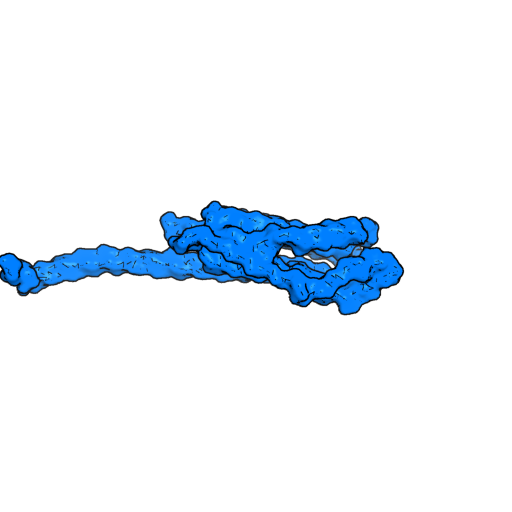38 ? -3.814 6.268 -14.747 1.00 92.94 138 ASN A O 1
ATOM 1158 N N . ARG A 1 139 ? -2.354 4.555 -14.765 1.00 92.38 139 ARG A N 1
ATOM 1159 C CA . ARG A 1 139 ? -2.596 4.171 -13.365 1.00 92.38 139 ARG A CA 1
ATOM 1160 C C . ARG A 1 139 ? -2.167 5.262 -12.404 1.00 92.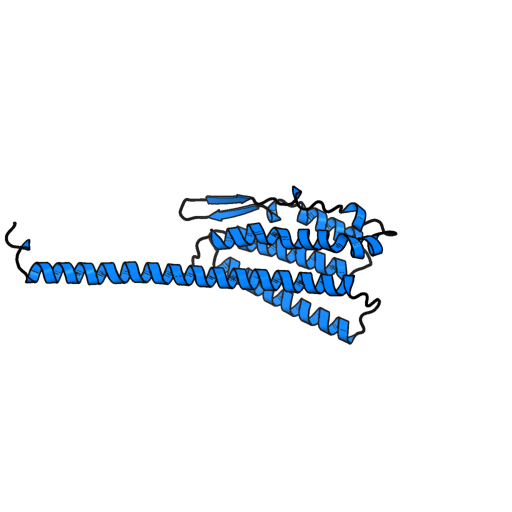38 139 ARG A C 1
ATOM 1162 O O . ARG A 1 139 ? -2.942 5.628 -11.531 1.00 92.38 139 ARG A O 1
ATOM 1169 N N . PHE A 1 140 ? -0.976 5.824 -12.588 1.00 91.50 140 PHE A N 1
ATOM 1170 C CA . PHE A 1 140 ? -0.475 6.914 -11.757 1.00 91.50 140 PHE A CA 1
ATOM 1171 C C . PHE A 1 140 ? -1.407 8.133 -11.801 1.00 91.50 140 PHE A C 1
ATOM 1173 O O . PHE A 1 140 ? -1.584 8.816 -10.795 1.00 91.50 140 PHE A O 1
ATOM 1180 N N . LYS A 1 141 ? -2.058 8.398 -12.937 1.00 90.62 141 LYS A N 1
ATOM 1181 C CA . LYS A 1 141 ? -3.077 9.449 -13.073 1.00 90.62 141 LYS A CA 1
ATOM 1182 C C . LYS A 1 141 ? -4.458 9.055 -12.535 1.00 90.62 141 LYS A C 1
ATOM 1184 O O . LYS A 1 141 ? -5.289 9.945 -12.369 1.00 90.62 141 LYS A O 1
ATOM 1189 N N . ASP A 1 142 ? -4.722 7.791 -12.222 1.00 92.31 142 ASP A N 1
ATOM 1190 C CA . ASP A 1 142 ? -6.010 7.370 -11.672 1.00 92.31 142 ASP A CA 1
ATOM 1191 C C . ASP A 1 142 ? -6.190 7.911 -10.243 1.00 92.31 142 ASP A C 1
ATOM 1193 O O . ASP A 1 142 ? -5.393 7.656 -9.338 1.00 92.31 142 ASP A O 1
ATOM 1197 N N . ASN A 1 143 ? -7.284 8.643 -10.017 1.00 88.94 143 ASN A N 1
ATOM 1198 C CA . ASN A 1 143 ? -7.648 9.181 -8.706 1.00 88.94 143 ASN A CA 1
ATOM 1199 C C . ASN A 1 143 ? -7.818 8.098 -7.630 1.00 88.94 143 ASN A C 1
ATOM 1201 O O . ASN A 1 143 ? -7.664 8.406 -6.444 1.00 88.94 143 ASN A O 1
ATOM 1205 N N . LYS A 1 144 ? -8.093 6.845 -8.015 1.00 89.62 144 LYS A N 1
ATOM 1206 C CA . LYS A 1 144 ? -8.201 5.708 -7.091 1.00 89.62 144 LYS A CA 1
ATOM 1207 C C . LYS A 1 144 ? -6.909 5.430 -6.321 1.00 89.62 144 LYS A C 1
ATOM 1209 O O . LYS A 1 144 ? -6.998 4.905 -5.216 1.00 89.62 144 LYS A O 1
ATOM 1214 N N . LEU A 1 145 ? -5.739 5.801 -6.852 1.00 89.56 145 LEU A N 1
ATOM 1215 C CA . LEU A 1 145 ? -4.454 5.665 -6.149 1.00 89.56 145 LEU A CA 1
ATOM 1216 C C . LEU A 1 145 ? -4.187 6.780 -5.128 1.00 89.56 145 LEU A C 1
ATOM 1218 O O . LEU A 1 145 ? -3.295 6.648 -4.290 1.00 89.56 145 LEU A O 1
ATOM 1222 N N . TRP A 1 146 ? -4.949 7.871 -5.171 1.00 90.75 146 TRP A N 1
ATOM 1223 C CA . TRP A 1 146 ? -4.687 9.076 -4.366 1.00 90.75 146 TRP A CA 1
ATOM 1224 C C . TRP A 1 146 ? -5.808 9.393 -3.381 1.00 90.75 146 TR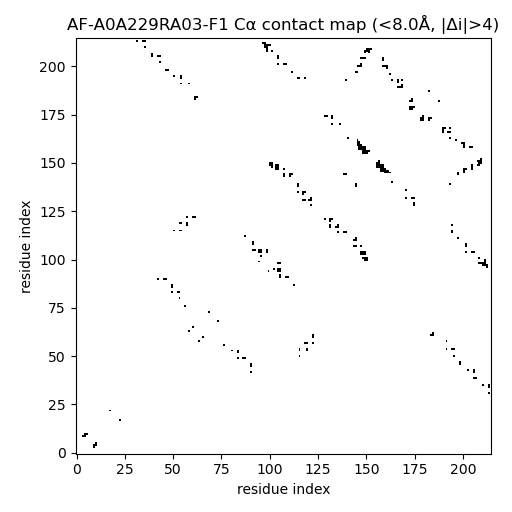P A C 1
ATOM 1226 O O . TRP A 1 146 ? -5.643 10.217 -2.479 1.00 90.75 146 TRP A O 1
ATOM 1236 N N . THR A 1 147 ? -6.950 8.728 -3.550 1.00 91.00 147 THR A N 1
ATOM 1237 C CA . THR A 1 147 ? -8.164 8.959 -2.777 1.00 91.00 147 THR A CA 1
ATOM 1238 C C . THR A 1 147 ? -8.646 7.655 -2.165 1.00 91.00 147 THR A C 1
ATOM 1240 O O . THR A 1 147 ? -8.961 6.709 -2.885 1.00 91.00 147 THR A O 1
ATOM 1243 N N . ILE A 1 148 ? -8.725 7.623 -0.835 1.00 93.19 148 ILE A N 1
ATOM 1244 C CA . ILE A 1 148 ? -9.211 6.472 -0.069 1.00 93.19 148 ILE A CA 1
ATOM 1245 C C . ILE A 1 148 ? -10.336 6.937 0.846 1.00 93.19 148 ILE A C 1
ATOM 1247 O O . ILE A 1 148 ? -10.140 7.827 1.679 1.00 93.19 148 ILE A O 1
ATOM 1251 N N . GLU A 1 149 ? -11.511 6.331 0.726 1.00 92.56 149 GLU A N 1
ATOM 1252 C CA . GLU A 1 149 ? -12.606 6.578 1.658 1.00 92.56 149 GLU A CA 1
ATOM 1253 C C . GLU A 1 149 ? -12.474 5.688 2.897 1.00 92.56 149 GLU A C 1
ATOM 1255 O O . GLU A 1 149 ? -12.287 4.474 2.825 1.00 92.56 149 GLU A O 1
ATOM 1260 N N . VAL A 1 150 ? -12.563 6.297 4.075 1.00 92.38 150 VAL A N 1
ATOM 1261 C CA . VAL A 1 150 ? -12.408 5.615 5.358 1.00 92.38 150 VAL A CA 1
ATOM 1262 C C . VAL A 1 150 ? -13.593 5.923 6.253 1.00 92.38 150 VAL A C 1
ATOM 1264 O O . VAL A 1 150 ? -13.931 7.077 6.517 1.00 92.38 150 VAL A O 1
ATOM 1267 N N . ARG A 1 151 ? -14.213 4.885 6.809 1.00 89.69 151 ARG A N 1
ATOM 1268 C CA . ARG A 1 151 ? -15.303 5.063 7.766 1.00 89.69 151 ARG A CA 1
ATOM 1269 C C . ARG A 1 151 ? -14.741 5.182 9.175 1.00 89.69 151 ARG A C 1
ATOM 1271 O O . ARG A 1 151 ? -14.339 4.192 9.772 1.00 89.69 151 ARG A O 1
ATOM 1278 N N . THR A 1 152 ? -14.729 6.388 9.730 1.00 86.88 152 THR A N 1
ATOM 1279 C CA . THR A 1 152 ? -14.254 6.641 11.099 1.00 86.88 152 THR A CA 1
ATOM 1280 C C . THR A 1 152 ? -15.392 6.530 12.116 1.00 86.88 152 THR A C 1
ATOM 1282 O O . THR A 1 152 ? -16.568 6.435 11.759 1.00 86.88 152 THR A O 1
ATOM 1285 N N . TRP A 1 153 ? -15.066 6.602 13.410 1.00 79.06 153 TRP A N 1
ATOM 1286 C CA . TRP A 1 153 ? -16.082 6.692 14.467 1.00 79.06 153 TRP A CA 1
ATOM 1287 C C . TRP A 1 153 ? -16.933 7.972 14.385 1.00 79.06 153 TRP A C 1
ATOM 1289 O O . TRP A 1 153 ? -18.043 7.983 14.907 1.00 79.06 153 TRP A O 1
ATOM 1299 N N . ARG A 1 154 ? -16.439 9.025 13.713 1.00 83.62 154 ARG A N 1
ATOM 1300 C CA . ARG A 1 154 ? -17.159 10.290 13.482 1.00 83.62 154 ARG A CA 1
ATOM 1301 C C . ARG A 1 154 ? -18.035 10.273 12.225 1.00 83.62 154 ARG A C 1
ATOM 1303 O O . ARG A 1 154 ? -18.708 11.259 11.957 1.00 83.62 154 ARG A O 1
ATOM 1310 N N . GLY A 1 155 ? -18.020 9.182 11.457 1.00 83.69 155 GLY A N 1
ATOM 1311 C CA . GLY A 1 155 ? -18.676 9.089 10.153 1.00 83.69 155 GLY A CA 1
ATOM 1312 C C . GLY A 1 155 ? -17.688 8.862 9.002 1.00 83.69 155 GLY A C 1
ATOM 1313 O O . GLY A 1 155 ? -16.497 8.615 9.244 1.00 83.69 155 GLY A O 1
ATOM 1314 N N . PRO A 1 156 ? -18.174 8.886 7.748 1.00 83.88 156 PRO A N 1
ATOM 1315 C CA . PRO A 1 156 ? -17.319 8.765 6.573 1.00 83.88 156 PRO A CA 1
ATOM 1316 C C . PRO A 1 156 ? -16.316 9.925 6.527 1.00 83.88 156 PRO A C 1
ATOM 1318 O O . PRO A 1 156 ? -16.655 11.074 6.795 1.00 83.88 156 PRO A O 1
ATOM 1321 N N . SER A 1 157 ? -15.065 9.609 6.219 1.00 82.12 157 SER A N 1
ATOM 1322 C CA . SER A 1 157 ? -13.979 10.563 6.031 1.00 82.12 157 SER A CA 1
ATOM 1323 C C . SER A 1 157 ? -13.220 10.164 4.778 1.00 82.12 157 SER A C 1
ATOM 1325 O O . SER A 1 157 ? -12.819 9.014 4.631 1.00 82.12 157 SER A O 1
ATOM 1327 N N . GLN A 1 158 ? -13.015 11.107 3.871 1.00 85.00 158 GLN A N 1
ATOM 1328 C CA . GLN A 1 158 ? -12.213 10.875 2.681 1.00 85.00 158 GLN A CA 1
ATOM 1329 C C . GLN A 1 158 ? -10.780 11.327 2.952 1.00 85.00 158 GLN A C 1
ATOM 1331 O O . GLN A 1 158 ? -10.542 12.432 3.444 1.00 85.00 158 GLN A O 1
ATOM 1336 N N . ILE A 1 159 ? -9.820 10.459 2.657 1.00 82.62 159 ILE A N 1
ATOM 1337 C CA . ILE A 1 159 ? -8.400 10.786 2.684 1.00 82.62 159 ILE A CA 1
ATOM 1338 C C . ILE A 1 159 ? -7.995 11.028 1.242 1.00 82.62 159 ILE A C 1
ATOM 1340 O O . ILE A 1 159 ? -7.853 10.090 0.461 1.00 82.62 159 ILE A O 1
ATOM 1344 N N . HIS A 1 160 ? -7.831 12.299 0.902 1.00 82.88 160 HIS A N 1
ATOM 1345 C CA . HIS A 1 160 ? -7.275 12.718 -0.372 1.00 82.88 160 HIS A CA 1
ATOM 1346 C C . HIS A 1 160 ? -5.864 13.246 -0.121 1.00 82.88 160 HIS A C 1
ATOM 1348 O O . HIS A 1 160 ? -5.686 14.262 0.551 1.00 82.88 160 HIS A O 1
ATOM 1354 N N . ILE A 1 161 ? -4.863 12.509 -0.596 1.00 77.62 161 ILE A N 1
ATOM 1355 C CA . ILE A 1 161 ? -3.463 12.935 -0.562 1.00 77.62 161 ILE A CA 1
ATOM 1356 C C . ILE A 1 161 ? -2.941 12.778 -1.976 1.00 77.62 161 ILE A C 1
ATOM 1358 O O . ILE A 1 161 ? -2.416 11.732 -2.352 1.00 77.62 161 ILE A O 1
ATOM 1362 N N . ASP A 1 162 ? -3.124 13.831 -2.760 1.00 74.31 162 ASP A N 1
ATOM 1363 C CA . ASP A 1 162 ? -2.588 13.913 -4.103 1.00 74.31 162 ASP A CA 1
ATOM 1364 C C . ASP A 1 162 ? -1.232 14.618 -4.072 1.00 74.31 162 ASP A C 1
ATOM 1366 O O . ASP A 1 162 ? -1.142 15.835 -3.920 1.00 74.31 162 ASP A O 1
ATOM 1370 N N . ARG A 1 163 ? -0.163 13.825 -4.183 1.00 73.19 163 ARG A N 1
ATOM 1371 C CA . ARG A 1 163 ? 1.211 14.329 -4.321 1.00 73.19 163 ARG A CA 1
ATOM 1372 C C . ARG A 1 163 ? 1.710 14.275 -5.759 1.00 73.19 163 ARG A C 1
ATOM 1374 O O . ARG A 1 163 ? 2.897 14.487 -5.989 1.00 73.19 163 ARG A O 1
ATOM 1381 N N . ARG A 1 164 ? 0.839 14.025 -6.745 1.00 72.31 164 ARG A N 1
ATOM 1382 C CA . ARG A 1 164 ? 1.245 13.969 -8.159 1.00 72.31 164 ARG A CA 1
ATOM 1383 C C . ARG A 1 164 ? 1.939 15.256 -8.594 1.00 72.31 164 ARG A C 1
ATOM 1385 O O . ARG A 1 164 ? 2.937 15.192 -9.294 1.00 72.31 164 ARG A O 1
ATOM 1392 N N . CYS A 1 165 ? 1.468 16.408 -8.118 1.00 59.12 165 CYS A N 1
ATOM 1393 C CA . CYS A 1 165 ? 2.045 17.716 -8.443 1.00 59.12 165 CYS A CA 1
ATOM 1394 C C . CYS A 1 165 ? 3.468 17.923 -7.890 1.00 59.12 165 CYS A C 1
ATOM 1396 O O . CYS A 1 165 ? 4.226 18.714 -8.444 1.00 59.12 165 CYS A O 1
ATOM 1398 N N . GLU A 1 166 ? 3.839 17.219 -6.816 1.00 67.69 166 GLU A N 1
ATOM 1399 C CA . GLU A 1 166 ? 5.204 17.233 -6.263 1.00 67.69 166 GLU A CA 1
ATOM 1400 C C . GLU A 1 166 ? 6.140 16.315 -7.069 1.00 67.69 166 GLU A C 1
ATOM 1402 O O . GLU A 1 166 ? 7.356 16.496 -7.082 1.00 67.69 166 GLU A O 1
ATOM 1407 N N . LEU A 1 167 ? 5.565 15.335 -7.766 1.00 74.62 167 LEU A N 1
ATOM 1408 C CA . LEU A 1 167 ? 6.256 14.284 -8.497 1.00 74.62 167 LEU A CA 1
ATOM 1409 C C . LEU A 1 167 ? 6.243 14.646 -9.985 1.00 74.62 167 LEU A C 1
ATOM 1411 O O . LEU A 1 167 ? 5.437 14.137 -10.760 1.00 74.62 167 LEU A O 1
ATOM 1415 N N . GLN A 1 168 ? 7.129 15.562 -10.383 1.00 76.75 168 GLN A N 1
ATOM 1416 C CA . GLN A 1 168 ? 7.314 16.001 -11.774 1.00 76.75 168 GLN A CA 1
ATOM 1417 C C . GLN A 1 168 ? 7.929 14.887 -12.650 1.00 76.75 168 GLN A C 1
ATOM 1419 O O . GLN A 1 168 ? 9.064 14.987 -13.117 1.00 76.75 168 GLN A O 1
ATOM 1424 N N . VAL A 1 169 ? 7.201 13.784 -12.849 1.00 82.50 169 VAL A N 1
ATOM 1425 C CA . VAL A 1 169 ? 7.604 12.693 -13.744 1.00 82.50 169 VAL A CA 1
ATOM 1426 C C . VAL A 1 169 ? 7.279 13.086 -15.179 1.00 82.50 169 VAL A C 1
ATOM 1428 O O . VAL A 1 169 ? 6.112 13.197 -15.557 1.00 82.50 169 VAL A O 1
ATOM 1431 N N . SER A 1 170 ? 8.315 13.264 -15.991 1.00 85.19 170 SER A N 1
ATOM 1432 C CA . SER A 1 170 ? 8.169 13.472 -17.429 1.00 85.19 170 SER A CA 1
ATOM 1433 C C . SER A 1 170 ? 8.032 12.121 -18.134 1.00 85.19 170 SER A C 1
ATOM 1435 O O . SER A 1 170 ? 9.001 11.550 -18.620 1.00 85.19 170 SER A O 1
ATOM 1437 N N . TRP A 1 171 ? 6.818 11.562 -18.139 1.00 85.19 171 TRP A N 1
ATOM 1438 C CA . TRP A 1 171 ? 6.517 10.278 -18.791 1.00 85.19 171 TRP A CA 1
ATOM 1439 C C . TRP A 1 171 ? 6.972 10.183 -20.260 1.00 85.19 171 TRP A C 1
ATOM 1441 O O . TRP A 1 171 ? 7.480 9.123 -20.631 1.00 85.19 171 TRP A O 1
ATOM 1451 N N . PRO A 1 172 ? 6.854 11.241 -21.093 1.00 85.31 172 PRO A N 1
ATOM 1452 C CA . PRO A 1 172 ? 7.350 11.207 -22.470 1.00 85.31 172 PRO A CA 1
ATOM 1453 C C . PRO A 1 172 ? 8.859 10.963 -22.574 1.00 85.31 172 PRO A C 1
ATOM 1455 O O . PRO A 1 172 ? 9.293 10.266 -23.489 1.00 85.31 172 PRO A O 1
ATOM 1458 N N . ASP A 1 173 ? 9.647 11.458 -21.616 1.00 82.12 173 ASP A N 1
ATOM 1459 C CA . ASP A 1 173 ? 11.108 11.312 -21.630 1.00 82.12 173 ASP A CA 1
ATOM 1460 C C . ASP A 1 173 ? 11.538 9.845 -21.472 1.00 82.12 173 ASP A C 1
ATOM 1462 O O . ASP A 1 173 ? 12.569 9.432 -21.996 1.00 82.12 173 ASP A O 1
ATOM 1466 N N . PHE A 1 174 ? 10.717 9.022 -20.809 1.00 77.75 174 PHE A N 1
ATOM 1467 C CA . PHE A 1 174 ? 10.967 7.585 -20.671 1.00 77.75 174 PHE A CA 1
ATOM 1468 C C . PHE A 1 174 ? 10.589 6.773 -21.923 1.00 77.75 174 PHE A C 1
ATOM 1470 O O . PHE A 1 174 ? 11.071 5.650 -22.065 1.00 77.75 174 PHE A O 1
ATOM 1477 N N . ARG A 1 175 ? 9.749 7.319 -22.819 1.00 79.12 175 ARG A N 1
ATOM 1478 C CA . ARG A 1 175 ? 9.294 6.647 -24.054 1.00 79.12 175 ARG A CA 1
ATOM 1479 C C . ARG A 1 175 ? 10.232 6.835 -25.240 1.00 79.12 175 ARG A C 1
ATOM 1481 O O . ARG A 1 175 ? 10.212 6.045 -26.174 1.00 79.12 175 ARG A O 1
ATOM 1488 N N . ASN A 1 176 ? 11.039 7.896 -25.255 1.00 69.38 176 ASN A N 1
ATOM 1489 C CA . ASN A 1 176 ? 11.896 8.166 -26.407 1.00 69.38 176 ASN A CA 1
ATOM 1490 C C . ASN A 1 176 ? 12.963 7.064 -26.551 1.00 69.38 176 ASN A C 1
ATOM 1492 O O . ASN A 1 176 ? 13.913 7.028 -25.775 1.00 69.38 176 ASN A O 1
ATOM 1496 N N . ALA A 1 177 ? 12.806 6.169 -27.531 1.00 60.69 177 ALA A N 1
ATOM 1497 C CA . ALA A 1 177 ? 13.603 4.949 -27.679 1.00 60.69 177 ALA A CA 1
ATOM 1498 C C . ALA A 1 177 ? 15.124 5.190 -27.768 1.00 60.69 177 ALA A C 1
ATOM 1500 O O . ALA A 1 177 ? 15.897 4.341 -27.321 1.00 60.69 177 ALA A O 1
ATOM 1501 N N . GLU A 1 178 ? 15.554 6.344 -28.288 1.00 66.50 178 GLU A N 1
ATOM 1502 C CA . GLU A 1 178 ? 16.977 6.697 -28.394 1.00 66.50 178 GLU A CA 1
ATOM 1503 C C . GLU A 1 178 ? 17.586 7.100 -27.039 1.00 66.50 178 GLU A C 1
ATOM 1505 O O . GLU A 1 178 ? 18.704 6.697 -26.715 1.00 66.50 178 GLU A O 1
ATOM 1510 N N . ASP A 1 179 ? 16.834 7.827 -26.206 1.00 65.69 179 ASP A N 1
ATOM 1511 C CA . ASP A 1 179 ? 17.302 8.339 -24.912 1.00 65.69 179 ASP A CA 1
ATOM 1512 C C . ASP A 1 179 ? 16.793 7.530 -23.706 1.00 65.69 179 ASP A C 1
ATOM 1514 O O . ASP A 1 179 ? 17.275 7.720 -22.588 1.00 65.69 179 ASP A O 1
ATOM 1518 N N . ALA A 1 180 ? 15.857 6.596 -23.886 1.00 67.38 180 ALA A N 1
ATOM 1519 C CA . ALA A 1 180 ? 15.252 5.826 -22.800 1.00 67.38 180 ALA A CA 1
ATOM 1520 C C . ALA A 1 180 ? 16.293 5.119 -21.907 1.00 67.38 180 ALA A C 1
ATOM 1522 O O . ALA A 1 180 ? 16.178 5.214 -20.684 1.00 67.38 180 ALA A O 1
ATOM 1523 N N . PRO A 1 181 ? 17.367 4.485 -22.433 1.00 72.25 181 PRO A N 1
ATOM 1524 C CA . PRO A 1 181 ? 18.422 3.920 -21.587 1.00 72.25 181 PRO A CA 1
ATOM 1525 C C . PRO A 1 181 ? 19.167 4.971 -20.754 1.00 72.25 181 PRO A C 1
ATOM 1527 O O . PRO A 1 181 ? 19.622 4.678 -19.649 1.00 72.25 181 PRO A O 1
ATOM 1530 N N . ARG A 1 182 ? 19.311 6.195 -21.274 1.00 78.19 182 ARG A N 1
ATOM 1531 C CA . ARG A 1 182 ? 19.922 7.319 -20.560 1.00 78.19 182 ARG A CA 1
ATOM 1532 C C . ARG A 1 182 ? 18.980 7.831 -19.473 1.00 78.19 182 ARG A C 1
ATOM 1534 O O . ARG A 1 182 ? 19.416 7.953 -18.331 1.00 78.19 182 ARG A O 1
ATOM 1541 N N . PHE A 1 183 ? 17.702 8.041 -19.783 1.00 73.75 183 PHE A N 1
ATOM 1542 C CA . PHE A 1 183 ? 16.693 8.485 -18.816 1.00 73.75 183 PHE A CA 1
ATOM 1543 C C . PHE A 1 183 ? 16.455 7.468 -17.696 1.00 73.75 183 PHE A C 1
ATOM 1545 O O . PHE A 1 183 ? 16.382 7.848 -16.530 1.00 73.75 183 PHE A O 1
ATOM 1552 N N . MET A 1 184 ? 16.454 6.170 -18.002 1.00 73.81 184 MET A N 1
ATOM 1553 C CA . MET A 1 184 ? 16.410 5.107 -16.988 1.00 73.81 184 MET A CA 1
ATOM 1554 C C . MET A 1 184 ? 17.651 5.093 -16.078 1.00 73.81 184 MET A C 1
ATOM 1556 O O . MET A 1 184 ? 17.611 4.544 -14.984 1.00 73.81 184 MET A O 1
ATOM 1560 N N . ARG A 1 185 ? 18.758 5.737 -16.465 1.00 76.25 185 ARG A N 1
ATOM 1561 C CA . ARG A 1 185 ? 19.916 5.924 -15.574 1.00 76.25 185 ARG A CA 1
ATOM 1562 C C . ARG A 1 185 ? 19.847 7.226 -14.788 1.00 76.25 185 ARG A C 1
ATOM 1564 O O . ARG A 1 185 ? 20.206 7.237 -13.614 1.00 76.25 185 ARG A O 1
ATOM 1571 N N . THR A 1 186 ? 19.428 8.321 -15.419 1.00 80.06 186 THR A N 1
ATOM 1572 C CA . THR A 1 186 ? 19.506 9.664 -14.821 1.00 80.06 186 THR A CA 1
ATOM 1573 C C . THR A 1 186 ? 18.253 10.056 -14.046 1.00 80.06 186 THR A C 1
ATOM 1575 O O . THR A 1 186 ? 18.356 10.725 -13.024 1.00 80.06 186 THR A O 1
ATOM 1578 N N . GLU A 1 187 ? 17.077 9.610 -14.486 1.00 84.62 187 GLU A N 1
ATOM 1579 C CA . GLU A 1 187 ? 15.771 10.052 -13.977 1.00 84.62 187 GLU A CA 1
ATOM 1580 C C . GLU A 1 187 ? 14.948 8.930 -13.328 1.00 84.62 187 GLU A C 1
ATOM 1582 O O . GLU A 1 187 ? 13.864 9.177 -12.799 1.00 84.62 187 GLU A O 1
ATOM 1587 N N . PHE A 1 188 ? 15.460 7.697 -13.274 1.00 82.88 188 PHE A N 1
ATOM 1588 C CA . PHE A 1 188 ? 14.753 6.575 -12.641 1.00 82.88 188 PHE A CA 1
ATOM 1589 C C . PHE A 1 188 ? 14.453 6.799 -11.154 1.00 82.88 188 PHE A C 1
ATOM 1591 O O . PHE A 1 188 ? 13.483 6.263 -10.625 1.00 82.88 188 PHE A O 1
ATOM 1598 N N . TRP A 1 189 ? 15.212 7.659 -10.471 1.00 84.00 189 TRP A N 1
ATOM 1599 C CA . TRP A 1 189 ? 14.887 8.104 -9.112 1.00 84.00 189 TRP A CA 1
ATOM 1600 C C . TRP A 1 189 ? 13.548 8.840 -9.019 1.00 84.00 189 TRP A C 1
ATOM 1602 O O . TRP A 1 189 ? 12.838 8.645 -8.031 1.00 84.00 189 TRP A O 1
ATOM 1612 N N . ARG A 1 190 ? 13.158 9.618 -10.038 1.00 87.75 190 ARG A N 1
ATOM 1613 C CA . ARG A 1 190 ? 11.842 10.274 -10.088 1.00 87.75 190 ARG A CA 1
ATOM 1614 C C . ARG A 1 190 ? 10.738 9.248 -10.261 1.00 87.75 190 ARG A C 1
ATOM 1616 O O . ARG A 1 190 ? 9.733 9.305 -9.557 1.00 87.75 190 ARG A O 1
ATOM 1623 N N . LEU A 1 191 ? 10.961 8.270 -11.140 1.00 87.06 191 LEU A N 1
ATOM 1624 C CA . LEU A 1 191 ? 10.024 7.170 -11.341 1.00 87.06 191 LEU A CA 1
ATOM 1625 C C . LEU A 1 191 ? 9.872 6.344 -10.056 1.00 87.06 191 LEU A C 1
ATOM 1627 O O . LEU A 1 191 ? 8.756 6.106 -9.608 1.00 87.06 191 LEU A O 1
ATOM 1631 N N . LYS A 1 192 ? 10.979 6.023 -9.377 1.00 88.56 192 LYS A N 1
ATOM 1632 C CA . LYS A 1 192 ? 10.976 5.391 -8.050 1.00 88.56 192 LYS A CA 1
ATOM 1633 C C . LYS A 1 192 ? 10.153 6.186 -7.035 1.00 88.56 192 LYS A C 1
ATOM 1635 O O . LYS A 1 192 ? 9.317 5.604 -6.351 1.00 88.56 192 LYS A O 1
ATOM 1640 N N . GLN A 1 193 ? 10.369 7.495 -6.917 1.00 89.44 193 GLN A N 1
ATOM 1641 C CA . GLN A 1 193 ? 9.599 8.330 -5.988 1.00 89.44 193 GLN A CA 1
ATOM 1642 C C . GLN A 1 193 ? 8.104 8.323 -6.316 1.00 89.44 193 GLN A C 1
ATOM 1644 O O . GLN A 1 193 ? 7.277 8.224 -5.409 1.00 89.44 193 GLN A O 1
ATOM 1649 N N . ALA A 1 194 ? 7.756 8.363 -7.602 1.00 90.81 194 ALA A N 1
ATOM 1650 C CA . ALA A 1 194 ? 6.377 8.248 -8.050 1.00 90.81 194 ALA A CA 1
ATOM 1651 C C . ALA A 1 194 ? 5.759 6.894 -7.683 1.00 90.81 194 ALA A C 1
ATOM 1653 O O . ALA A 1 194 ? 4.626 6.851 -7.210 1.00 90.81 194 ALA A O 1
ATOM 1654 N N . MET A 1 195 ? 6.517 5.804 -7.803 1.00 92.31 195 MET A N 1
ATOM 1655 C CA . MET A 1 195 ? 6.069 4.475 -7.384 1.00 92.31 195 MET A CA 1
ATOM 1656 C C . MET A 1 195 ? 5.960 4.335 -5.861 1.00 92.31 195 MET A C 1
ATOM 1658 O O . MET A 1 195 ? 5.149 3.551 -5.381 1.00 92.31 195 MET A O 1
ATOM 1662 N N . GLU A 1 196 ? 6.717 5.097 -5.071 1.00 92.38 196 GLU A N 1
ATOM 1663 C CA . GLU A 1 196 ? 6.600 5.105 -3.605 1.00 92.38 196 GLU A CA 1
ATOM 1664 C C . GLU A 1 196 ? 5.429 5.954 -3.097 1.00 92.38 196 GLU A C 1
ATOM 1666 O O . GLU A 1 196 ? 4.938 5.729 -1.992 1.00 92.38 196 GLU A O 1
ATOM 1671 N N . ALA A 1 197 ? 4.983 6.948 -3.861 1.00 92.75 197 ALA A N 1
ATOM 1672 C CA . ALA A 1 197 ? 4.071 7.971 -3.365 1.00 92.75 197 ALA A CA 1
ATOM 1673 C C . ALA A 1 197 ? 2.671 7.469 -2.949 1.00 92.75 197 ALA A C 1
ATOM 1675 O O . ALA A 1 197 ? 2.190 7.913 -1.899 1.00 92.75 197 ALA A O 1
ATOM 1676 N N . PRO A 1 198 ? 2.023 6.514 -3.647 1.00 93.50 198 PRO A N 1
ATOM 1677 C CA . PRO A 1 198 ? 0.715 6.004 -3.226 1.00 93.50 198 PRO A CA 1
ATOM 1678 C C . PRO A 1 198 ? 0.712 5.318 -1.851 1.00 93.50 198 PRO A C 1
ATOM 1680 O O . PRO A 1 198 ? -0.349 5.143 -1.252 1.00 93.50 198 PRO A O 1
ATOM 1683 N N . ARG A 1 199 ? 1.876 4.997 -1.269 1.00 94.00 199 ARG A N 1
ATOM 1684 C CA . ARG A 1 199 ? 1.951 4.462 0.101 1.00 94.00 199 ARG A CA 1
ATOM 1685 C C . ARG A 1 199 ? 1.430 5.434 1.160 1.00 94.00 199 ARG A C 1
ATOM 1687 O O . ARG A 1 199 ? 0.948 4.996 2.200 1.00 94.00 199 ARG A O 1
ATOM 1694 N N . PHE A 1 200 ? 1.547 6.745 0.927 1.00 93.06 200 PHE A N 1
ATOM 1695 C CA . PHE A 1 200 ? 1.174 7.772 1.904 1.00 93.06 200 PHE A CA 1
ATOM 1696 C C . PHE A 1 200 ? -0.333 7.800 2.202 1.00 93.06 200 PHE A C 1
ATOM 1698 O O . PHE A 1 200 ? -0.683 7.692 3.384 1.00 93.06 200 PHE A O 1
ATOM 1705 N N . PRO A 1 201 ? -1.236 7.913 1.203 1.00 93.69 201 PRO A N 1
ATOM 1706 C CA . PRO A 1 201 ? -2.671 7.820 1.458 1.00 93.69 201 PRO A CA 1
ATOM 1707 C C . PRO A 1 201 ? -3.050 6.487 2.113 1.00 93.69 201 PRO A C 1
ATOM 1709 O O . PRO A 1 201 ? -3.817 6.498 3.076 1.00 93.69 201 PRO A O 1
ATOM 1712 N N . LEU A 1 202 ? -2.454 5.365 1.689 1.00 95.62 202 LEU A N 1
ATOM 1713 C CA . LEU A 1 202 ? -2.729 4.047 2.273 1.00 95.62 202 LEU A CA 1
ATOM 1714 C C . LEU A 1 202 ? -2.334 3.958 3.749 1.00 95.62 202 LEU A C 1
ATOM 1716 O O . LEU A 1 202 ? -3.130 3.527 4.582 1.00 95.62 202 LEU A O 1
ATOM 1720 N N . ALA A 1 203 ? -1.136 4.424 4.102 1.00 96.31 203 ALA A N 1
ATOM 1721 C CA . ALA A 1 203 ? -0.675 4.442 5.486 1.00 96.31 203 ALA A CA 1
ATOM 1722 C C . ALA A 1 203 ? -1.580 5.310 6.376 1.00 96.31 203 ALA A C 1
ATOM 1724 O O . ALA A 1 203 ? -1.948 4.913 7.483 1.00 96.31 203 ALA A O 1
ATOM 1725 N N . GLN A 1 204 ? -1.998 6.477 5.878 1.00 94.62 204 GLN A N 1
ATOM 1726 C CA . GLN A 1 204 ? -2.949 7.348 6.572 1.00 94.62 204 GLN A CA 1
ATOM 1727 C C . GLN A 1 204 ? -4.318 6.683 6.742 1.00 94.62 204 GLN A C 1
ATOM 1729 O O . GLN A 1 204 ? -4.939 6.818 7.799 1.00 94.62 204 GLN A O 1
ATOM 1734 N N . ALA A 1 205 ? -4.775 5.937 5.737 1.00 95.25 205 ALA A N 1
ATOM 1735 C CA . ALA A 1 205 ? -6.023 5.196 5.805 1.00 95.25 205 ALA A CA 1
ATOM 1736 C C . ALA A 1 205 ? -5.977 4.080 6.849 1.00 95.25 205 ALA A C 1
ATOM 1738 O O . ALA A 1 205 ? -6.864 4.025 7.698 1.00 95.25 205 ALA A O 1
ATOM 1739 N N . ILE A 1 206 ? -4.906 3.283 6.881 1.00 96.25 206 ILE A N 1
ATOM 1740 C CA . ILE A 1 206 ? -4.678 2.247 7.902 1.00 96.25 206 ILE A CA 1
ATOM 1741 C C . ILE A 1 206 ? -4.684 2.854 9.315 1.00 96.25 206 ILE A C 1
ATOM 1743 O O . ILE A 1 206 ? -5.298 2.308 10.235 1.00 96.25 206 ILE A O 1
ATOM 1747 N N . LEU A 1 207 ? -4.048 4.015 9.504 1.00 94.88 207 LEU A N 1
ATOM 1748 C CA . LEU A 1 207 ? -4.012 4.696 10.801 1.00 94.88 207 LEU A CA 1
ATOM 1749 C C . LEU A 1 207 ? -5.390 5.201 11.244 1.00 94.88 207 LEU A C 1
ATOM 1751 O O . LEU A 1 207 ? -5.752 5.042 12.414 1.00 94.88 207 LEU A O 1
ATOM 1755 N N . LYS A 1 208 ? -6.175 5.785 10.333 1.00 93.50 208 LYS A N 1
ATOM 1756 C CA . LYS A 1 208 ? -7.473 6.405 10.654 1.00 93.50 208 LYS A CA 1
ATOM 1757 C C . LYS A 1 208 ? -8.637 5.414 10.695 1.00 93.50 208 LYS A C 1
ATOM 1759 O O . LYS A 1 208 ? -9.593 5.641 11.438 1.00 93.50 208 LYS A O 1
ATOM 1764 N N . ALA A 1 209 ? -8.568 4.327 9.932 1.00 93.44 209 ALA A N 1
ATOM 1765 C CA . ALA A 1 209 ? -9.633 3.339 9.854 1.00 93.44 209 ALA A CA 1
ATOM 1766 C C . ALA A 1 209 ? -9.753 2.545 11.172 1.00 93.44 209 ALA A C 1
ATOM 1768 O O . ALA A 1 209 ? -8.740 2.175 11.774 1.00 93.44 209 ALA A O 1
ATOM 1769 N N . PRO A 1 210 ? -10.969 2.296 11.682 1.00 92.06 210 PRO A N 1
ATOM 1770 C CA . PRO A 1 210 ? -11.173 1.420 12.829 1.00 92.06 210 PRO A CA 1
ATOM 1771 C C . PRO A 1 210 ? -10.931 -0.043 12.431 1.00 92.06 210 PRO A C 1
ATOM 1773 O O . PRO A 1 210 ? -11.310 -0.449 11.337 1.00 92.06 210 PRO A O 1
ATOM 1776 N N . ILE A 1 211 ? -10.339 -0.830 13.335 1.00 91.12 211 ILE A N 1
ATOM 1777 C CA . ILE A 1 211 ? -10.216 -2.286 13.173 1.00 91.12 211 ILE A CA 1
ATOM 1778 C C . ILE A 1 211 ? -11.472 -2.957 13.721 1.00 91.12 211 ILE A C 1
ATOM 1780 O O . ILE A 1 211 ? -11.921 -2.638 14.824 1.00 91.12 211 ILE A O 1
ATOM 1784 N N . GLU A 1 212 ? -12.031 -3.891 12.957 1.00 83.44 212 GLU A N 1
ATOM 1785 C CA . GLU A 1 212 ? -13.288 -4.561 13.311 1.00 83.44 212 GLU A CA 1
ATOM 1786 C C . GLU A 1 212 ? -13.135 -5.854 14.099 1.00 83.44 212 GLU A C 1
ATOM 1788 O O . GLU A 1 212 ? -14.028 -6.186 14.870 1.00 83.44 212 GLU A O 1
ATOM 1793 N N . SER A 1 213 ? -12.013 -6.560 13.969 1.00 71.88 213 SER A N 1
ATOM 1794 C CA . SER A 1 213 ? -11.802 -7.881 14.583 1.00 71.88 213 SER A CA 1
ATOM 1795 C C . SER A 1 213 ? -11.633 -7.863 16.113 1.00 71.88 213 SER A C 1
ATOM 1797 O O . SER A 1 213 ? -11.174 -8.846 16.689 1.00 71.88 213 SER A O 1
ATOM 1799 N N . LEU A 1 214 ? -11.906 -6.730 16.763 1.00 60.69 214 LEU A N 1
ATOM 1800 C CA . LEU A 1 214 ? -11.673 -6.475 18.189 1.00 60.69 214 LEU A CA 1
ATOM 1801 C C . LEU A 1 214 ? -12.951 -6.038 18.919 1.00 60.69 214 LEU A C 1
ATOM 1803 O O . LEU A 1 214 ? -12.871 -5.452 19.992 1.00 60.69 214 LEU A O 1
ATOM 1807 N N . ARG A 1 215 ? -14.121 -6.268 18.314 1.00 55.59 215 ARG A N 1
ATOM 1808 C CA . ARG A 1 215 ? -15.433 -6.034 18.928 1.00 55.59 215 ARG A CA 1
ATOM 1809 C C . ARG A 1 215 ? -16.188 -7.331 19.142 1.00 55.59 215 ARG A C 1
ATOM 1811 O O . ARG A 1 215 ? -16.031 -8.234 18.293 1.00 55.59 215 ARG A O 1
#

Organism: NCBI:txid1125972

pLDDT: mean 86.5, std 10.32, range [51.94, 98.0]

Secondary structure (DSSP, 8-state):
-HHHHTSHHHHHHHHHHHHHHHHHHHHHHHHHHHHHHHHHHHHHHHHHHHHHHHHHHHHHHHHS--SS--HHHHHHHHHHHHHHHHHHHHHHHHHHHHTTT-HHHHHHHHHHHHHHHHHHHHHH--TTHHHHHHHHHHHHH-GGGTEEEEEETTEEEEEE---GGG----HHHHH-TTTHHHHHHHTHHHHHHHHHTTHHHHHHHHHHSPPSTT-

Foldseek 3Di:
DVVQCPDPVNVVVVCCVCCVPVVVVVVLVVVLVVVLVVLLVVLLVLLVCLLCQLLVLLVCLLQVPPPDDDPVSVVVSVVSVVVSVVSLVVSLVSCCQFQVVFNLLSVLSVLLVVLSVLSSVLSVDPDCNLVSLVVNVVSLPDQSLQWGWAQAPVGIDIGGHDCVVVLPDPSVQCVPNVCNSVCSNPVVVSVSVSSVPSSVSSSVRSVRHGTDVSD

Solvent-accessible surface area (backbone atoms only — not comparable to full-atom values): 11869 Å² total; per-residue (Å²): 126,74,72,63,68,67,36,71,65,49,46,50,50,49,51,49,52,48,49,68,50,49,48,58,54,53,51,49,56,51,52,42,49,52,54,47,51,53,51,44,52,50,52,51,49,50,52,51,49,56,53,50,53,55,52,49,51,42,46,50,58,64,70,58,70,58,91,69,70,54,74,67,56,46,52,57,48,54,50,52,52,50,52,48,51,55,50,52,51,52,51,40,54,50,36,47,62,37,24,63,81,22,54,39,57,27,51,34,49,52,56,48,53,50,50,52,48,50,52,44,47,47,72,69,39,79,78,61,37,58,58,41,51,50,53,48,51,53,52,71,68,35,63,61,54,25,43,38,52,29,43,36,98,93,41,81,42,77,44,73,48,78,57,62,86,79,48,84,64,64,67,69,57,59,50,41,78,88,46,20,73,55,35,54,67,75,45,37,66,52,54,50,51,56,71,53,51,50,52,55,39,52,53,51,42,57,71,60,35,60,66,58,88,70,115